Protein AF-A0A937BGN7-F1 (afdb_monomer)

Mean predicted aligned error: 7.99 Å

Nearest PDB structures (foldseek):
  4a09-assembly1_A  TM=2.188E-01  e=3.593E-01  Homo sapiens
  3ei3-assembly1_A  TM=1.867E-01  e=2.486E-01  Homo sapiens
  6u11-assembly1_A-2  TM=3.318E-01  e=4.044E+00  Xenopus laevis
  8ybf-assembly1_B  TM=3.380E-01  e=6.845E+00  Morbillivirus canis
  6ey4-assembly1_A-2  TM=1.236E-01  e=8.449E+00  Flavobacterium johnsoniae

Solvent-accessible surface area (backbone atoms only — not comparable to full-atom values): 13159 Å² total; per-residue (Å²): 114,51,53,75,37,84,90,80,61,30,29,40,39,74,53,76,45,80,46,75,47,94,89,68,49,60,33,34,37,29,53,50,34,38,47,92,62,29,37,33,31,38,38,20,3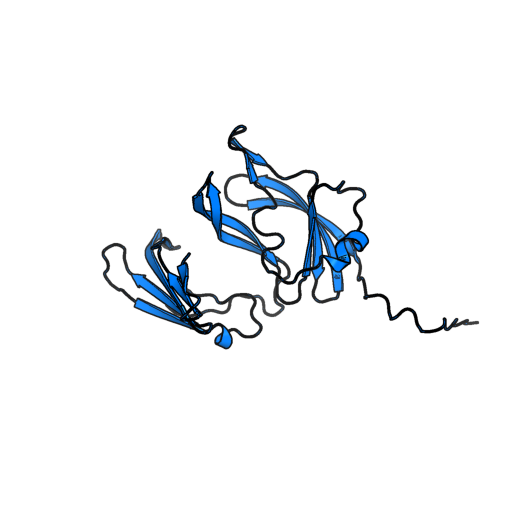8,79,89,57,52,79,64,46,76,53,73,50,52,54,76,84,38,70,94,52,83,70,86,44,73,37,86,89,79,73,39,76,54,87,82,72,53,95,88,54,56,64,69,46,80,47,70,50,76,45,75,42,80,55,86,98,46,66,43,84,39,83,42,62,31,34,30,45,24,74,70,24,28,37,18,79,44,68,90,40,58,76,90,72,67,59,67,78,87,39,58,90,54,53,32,72,59,42,53,70,59,23,48,74,68,35,50,76,39,81,88,80,69,43,80,45,57,61,84,30,43,36,34,42,38,32,40,74,81,42,32,32,32,44,37,32,74,73,40,73,49,86,97,79,46,82,71,38,73,49,74,43,81,72,47,69,61,72,78,79,72,75,97,82,70,84,86,80,86,79,86,78,134

Radius of gyration: 21.73 Å; Cα contacts (8 Å, |Δi|>4): 392; chains: 1; bounding box: 41×52×73 Å

pLDDT: mean 87.84, std 15.21, range [32.16, 98.56]

Secondary structure (DSSP, 8-state):
-EEEETTTTEEEE---EEEE-TTS-EEEEEEEEEETTEEEEEEEETTSTT-EEEEEEGGGGTT-S--EEETTTTEEE--S-TT--SEEEEEEEEEEEETTEEEEEEEEEEEE-TT-EEEEE-SS-TTT--GGGGGGG-B--TTSSBTTTSEEETTTTEEE--TT-EEEEE-TTSEEEEEEEEEEETTTEEEEEEEEEEEE-PPPP-S-S--------

Foldseek 3Di:
DFDQDPVQRKGAWDDWDWDQDPVRAIKIKTFGIQHPQKTWIWIDHPVRPPIDIDIDHVVVVPPFPDWAADPVVRDTDDDAPPVGDQKDWDWDWDWDDDDVGTDTDTATWMFGTPQKWKAKFAPAQLVPDDCVVCVVRTDNGGQNRPRVCWDADPVVRDIDGHNRIWMWMQHNQQWIKIKHQDDDDDRGDRDDIDIDTPGRDDPDPDPPDDDDDDDDD

Sequence (217 aa):
MGVYNPTTQEVNGLYVFVIKLRDGSYLKFQIQSLINGVYTFRYANL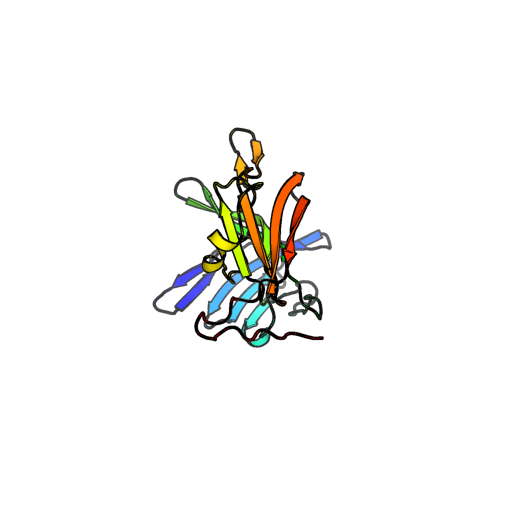DGSGEVTKTISKADHAGKVLAYFSFASGETIDVEPSDGFDLLFCRYYDLIPQGADSVQYLVTGILSGAGVQVAEASNVDPATVQFQDYADSLSSNLDIIGHDWKYFDLNAFEWILPSDLVYFVKTRDDRVWKLRFMEFQGSKWLRSLKKTDLGVISGVEDPSSPLRILSVS

Structure (mmCIF, N/CA/C/O backbone):
data_AF-A0A937BGN7-F1
#
_entry.id   AF-A0A937BGN7-F1
#
loop_
_atom_site.group_PDB
_atom_site.id
_atom_site.type_symbol
_atom_site.label_atom_id
_atom_site.label_alt_id
_atom_site.label_comp_id
_atom_site.label_asym_id
_atom_site.label_entity_id
_atom_site.label_seq_id
_atom_site.pdbx_PDB_ins_code
_atom_site.Cartn_x
_atom_site.Cartn_y
_atom_site.Cartn_z
_atom_site.occupancy
_atom_site.B_iso_or_equiv
_atom_site.auth_seq_id
_atom_site.auth_comp_id
_atom_site.auth_asym_id
_atom_site.auth_atom_id
_atom_site.pdbx_PDB_model_num
ATOM 1 N N . MET A 1 1 ? 2.195 2.654 15.111 1.00 67.19 1 MET A N 1
ATOM 2 C CA . MET A 1 1 ? 2.390 1.192 14.962 1.00 67.19 1 MET A CA 1
ATOM 3 C C . MET A 1 1 ? 2.621 0.562 16.334 1.00 67.19 1 MET A C 1
ATOM 5 O O . MET A 1 1 ? 2.598 1.288 17.322 1.00 67.19 1 MET A O 1
ATOM 9 N N . GLY A 1 2 ? 2.725 -0.763 16.431 1.00 74.56 2 GLY A N 1
ATOM 10 C CA . GLY A 1 2 ? 2.932 -1.452 17.709 1.00 74.56 2 GLY A CA 1
ATOM 11 C C . GLY A 1 2 ? 4.380 -1.869 17.965 1.00 74.56 2 GLY A C 1
ATOM 12 O O . GLY A 1 2 ? 5.205 -1.804 17.060 1.00 74.56 2 GLY A O 1
ATOM 13 N N . VAL A 1 3 ? 4.676 -2.304 19.188 1.00 84.31 3 VAL A N 1
ATOM 14 C CA . VAL A 1 3 ? 5.971 -2.883 19.576 1.00 84.31 3 VAL A CA 1
ATOM 15 C C . VAL A 1 3 ? 5.903 -4.389 19.390 1.00 84.31 3 VAL A C 1
ATOM 17 O O . VAL A 1 3 ? 5.030 -5.037 19.971 1.00 84.31 3 VAL A O 1
ATOM 20 N N . TYR A 1 4 ? 6.813 -4.936 18.585 1.00 89.00 4 TYR A N 1
ATOM 21 C CA . TYR A 1 4 ? 6.970 -6.379 18.456 1.00 89.00 4 TYR A CA 1
ATOM 22 C C . TYR A 1 4 ? 7.664 -6.950 19.694 1.00 89.00 4 TYR A C 1
ATOM 24 O O . TYR A 1 4 ? 8.741 -6.496 20.080 1.00 89.00 4 TYR A O 1
ATOM 32 N N . ASN A 1 5 ? 7.046 -7.954 20.305 1.00 87.19 5 ASN A N 1
ATOM 33 C CA . ASN A 1 5 ? 7.618 -8.741 21.381 1.00 87.19 5 ASN A CA 1
ATOM 34 C C . ASN A 1 5 ? 8.098 -10.086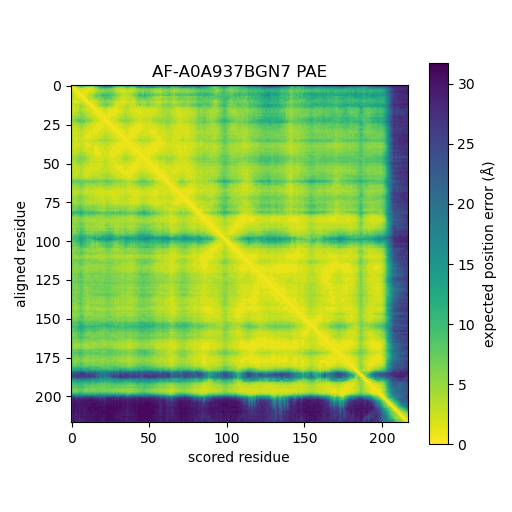 20.807 1.00 87.19 5 ASN A C 1
ATOM 36 O O . ASN A 1 5 ? 7.263 -10.929 20.479 1.00 87.19 5 ASN A O 1
ATOM 40 N N . PRO A 1 6 ? 9.417 -10.332 20.702 1.00 87.06 6 PRO A N 1
ATOM 41 C CA . PRO A 1 6 ? 9.938 -11.568 20.121 1.00 87.06 6 PRO A CA 1
ATOM 42 C C . PRO A 1 6 ? 9.697 -12.806 20.996 1.00 87.06 6 PRO A C 1
ATOM 44 O O . PRO A 1 6 ? 9.721 -13.917 20.476 1.00 87.06 6 PRO A O 1
ATOM 47 N N . THR A 1 7 ? 9.460 -12.642 22.304 1.00 89.75 7 THR A N 1
ATOM 48 C CA . THR A 1 7 ? 9.174 -13.756 23.221 1.00 89.75 7 THR A CA 1
ATOM 49 C C . THR A 1 7 ? 7.768 -14.299 23.013 1.00 89.75 7 THR A C 1
ATOM 51 O O . THR A 1 7 ? 7.584 -15.512 22.985 1.00 89.75 7 THR A O 1
ATOM 54 N N . THR A 1 8 ? 6.780 -13.413 22.866 1.00 89.12 8 THR A N 1
ATOM 55 C CA . THR A 1 8 ? 5.380 -13.809 22.647 1.00 89.12 8 THR A CA 1
ATOM 56 C C . THR A 1 8 ? 5.000 -13.872 21.168 1.00 89.12 8 THR A C 1
ATOM 58 O O . THR A 1 8 ? 3.970 -14.444 20.836 1.00 89.12 8 THR A O 1
ATOM 61 N N . GLN A 1 9 ? 5.847 -13.342 20.276 1.00 88.31 9 GLN A N 1
ATOM 62 C CA . GLN A 1 9 ? 5.589 -13.175 18.839 1.00 88.31 9 GLN A CA 1
ATOM 63 C C . GLN A 1 9 ? 4.364 -12.294 18.545 1.00 88.31 9 GLN A C 1
ATOM 65 O O . GLN A 1 9 ? 3.653 -12.473 17.556 1.00 88.31 9 GLN A O 1
ATOM 70 N N . GLU A 1 10 ? 4.130 -11.304 19.403 1.00 92.12 10 GLU A N 1
ATOM 71 C CA . GLU A 1 10 ? 2.979 -10.404 19.332 1.00 92.12 10 GLU A CA 1
ATOM 72 C C . GLU A 1 10 ? 3.421 -8.994 18.958 1.00 92.12 10 GLU A C 1
ATOM 74 O O . GLU A 1 10 ? 4.480 -8.527 19.376 1.00 92.12 10 GLU A O 1
ATOM 79 N N . VAL A 1 11 ? 2.575 -8.266 18.235 1.00 90.56 11 VAL A N 1
ATOM 80 C CA . VAL A 1 11 ? 2.735 -6.817 18.066 1.00 90.56 11 VAL A CA 1
ATOM 81 C C . VAL A 1 11 ? 1.695 -6.121 18.928 1.00 90.56 11 VAL A C 1
ATOM 83 O O . VAL A 1 11 ? 0.506 -6.312 18.704 1.00 90.56 11 VAL A O 1
ATOM 86 N N . ASN A 1 12 ? 2.126 -5.290 19.876 1.00 91.25 12 ASN A N 1
ATOM 87 C CA . ASN A 1 12 ? 1.244 -4.558 20.792 1.00 91.25 12 ASN A CA 1
ATOM 88 C C . ASN A 1 12 ? 1.111 -3.097 20.370 1.00 91.25 12 ASN A C 1
ATOM 90 O O . ASN A 1 12 ? 2.106 -2.381 20.290 1.00 91.25 12 ASN A O 1
ATOM 94 N N . GLY A 1 13 ? -0.100 -2.635 20.082 1.00 87.62 13 GLY A N 1
ATOM 95 C CA . GLY A 1 13 ? -0.328 -1.291 19.564 1.00 87.62 13 GLY A CA 1
ATOM 96 C C . GLY A 1 13 ? -0.156 -0.188 20.609 1.00 87.62 13 GLY A C 1
ATOM 97 O O . GLY A 1 13 ? -0.702 -0.258 21.706 1.00 87.62 13 GLY A O 1
ATOM 98 N N . LEU A 1 14 ? 0.574 0.866 20.237 1.00 86.31 14 LEU A N 1
ATOM 99 C CA . LEU A 1 14 ? 0.913 1.980 21.131 1.00 86.31 14 LEU A CA 1
ATOM 100 C C . LEU A 1 14 ? 0.041 3.227 20.953 1.00 86.31 14 LEU A C 1
ATOM 102 O O . LEU A 1 14 ? -0.092 4.024 21.877 1.00 86.31 14 LEU A O 1
ATOM 106 N N . TYR A 1 15 ? -0.519 3.427 19.761 1.00 86.19 15 TYR A N 1
ATOM 107 C CA . TYR A 1 15 ? -1.088 4.715 19.365 1.00 86.19 15 TYR A CA 1
ATOM 108 C C . TYR A 1 15 ? -2.607 4.661 19.253 1.00 86.19 15 TYR A C 1
ATOM 110 O O . TYR A 1 15 ? -3.177 3.678 18.774 1.00 86.19 15 TYR A O 1
ATOM 118 N N . VAL A 1 16 ? -3.240 5.766 19.642 1.00 90.44 16 VAL A N 1
ATOM 119 C CA . VAL A 1 16 ? -4.646 6.058 19.366 1.00 90.44 16 VAL A CA 1
ATOM 120 C C . VAL A 1 16 ? -4.701 7.073 18.232 1.00 90.44 16 VAL A C 1
ATOM 122 O O . VAL A 1 16 ? -4.024 8.099 18.265 1.00 90.44 16 VAL A O 1
ATOM 125 N N . PHE A 1 17 ? -5.521 6.786 17.234 1.00 89.31 17 PHE A N 1
ATOM 126 C CA . PHE A 1 17 ? -5.757 7.631 16.075 1.00 89.31 17 PHE A CA 1
ATOM 127 C C . PHE A 1 17 ? -7.122 8.296 16.191 1.00 89.31 17 PHE A C 1
ATOM 129 O O . PHE A 1 17 ? -8.049 7.728 16.767 1.00 89.31 17 PHE A O 1
ATOM 136 N N . VAL A 1 18 ? -7.261 9.474 15.589 1.00 92.75 18 VAL A N 1
ATOM 137 C CA . VAL A 1 18 ? -8.559 10.115 15.368 1.00 92.75 18 VAL A CA 1
ATOM 138 C C . VAL A 1 18 ? -8.898 10.001 13.889 1.00 92.75 18 VAL A C 1
ATOM 140 O O . VAL A 1 18 ? -8.130 10.444 13.036 1.00 92.75 18 VAL A O 1
ATOM 143 N N . ILE A 1 19 ? -10.049 9.408 13.584 1.00 90.56 19 ILE A N 1
ATOM 144 C CA . ILE A 1 19 ? -10.538 9.203 12.220 1.00 90.56 19 ILE A CA 1
ATOM 145 C C . ILE A 1 19 ? -11.752 10.099 12.010 1.00 90.56 19 ILE A C 1
ATOM 147 O O . ILE A 1 19 ? -12.703 10.034 12.784 1.00 90.56 19 ILE A O 1
ATOM 151 N N . LYS A 1 20 ? -11.739 10.907 10.944 1.00 91.12 20 LYS A N 1
ATOM 152 C CA . LYS A 1 20 ? -12.929 11.620 10.466 1.00 91.12 20 LYS A CA 1
ATOM 153 C C . LYS A 1 20 ? -13.684 10.742 9.469 1.00 91.12 20 LYS A C 1
ATOM 155 O O . LYS A 1 20 ? -13.118 10.361 8.443 1.00 91.12 20 LYS A O 1
ATOM 160 N N . LEU A 1 21 ? -14.942 10.435 9.759 1.00 90.44 21 LEU A N 1
ATOM 161 C CA . LEU A 1 21 ? -15.820 9.656 8.891 1.00 90.44 21 LEU A CA 1
ATOM 162 C C . LEU A 1 21 ? -16.401 10.516 7.758 1.00 90.44 21 LEU A C 1
ATOM 164 O O . LEU A 1 21 ? -16.293 11.745 7.746 1.00 90.44 21 LEU A O 1
ATOM 168 N N . ARG A 1 22 ? -17.018 9.857 6.768 1.00 88.1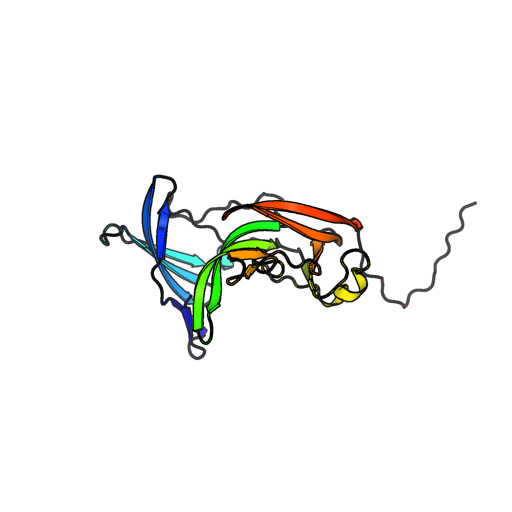2 22 ARG A N 1
ATOM 169 C CA . ARG A 1 22 ? -17.586 10.522 5.579 1.00 88.12 22 ARG A CA 1
ATOM 170 C C . ARG A 1 22 ? -18.746 11.460 5.910 1.00 88.12 22 ARG A C 1
ATOM 172 O O . ARG A 1 22 ? -18.930 12.448 5.209 1.00 88.12 22 ARG A O 1
ATOM 179 N N . ASP A 1 23 ? -19.492 11.164 6.968 1.00 90.00 23 ASP A N 1
ATOM 180 C CA . ASP A 1 23 ? -20.575 12.007 7.487 1.00 90.00 23 ASP A CA 1
ATOM 181 C C . ASP A 1 23 ? -20.065 13.217 8.298 1.00 90.00 23 ASP A C 1
ATOM 183 O O . ASP A 1 23 ? -20.852 14.042 8.752 1.00 90.00 23 ASP A O 1
ATOM 187 N N . GLY A 1 24 ? -18.745 13.349 8.463 1.00 92.56 24 GLY A N 1
ATOM 188 C CA . GLY A 1 24 ? -18.102 14.432 9.198 1.00 92.56 24 GLY A CA 1
ATOM 189 C C . GLY A 1 24 ? -17.906 14.164 10.689 1.00 92.56 24 GLY A C 1
ATOM 190 O O . GLY A 1 24 ? -17.220 14.962 11.331 1.00 92.56 24 GLY A O 1
ATOM 191 N N . SER A 1 25 ? -18.441 13.063 11.220 1.00 93.62 25 SER A N 1
ATOM 192 C CA . SER A 1 25 ? -18.224 12.638 12.605 1.00 93.62 25 SER A CA 1
ATOM 193 C C . SER A 1 25 ? -16.797 12.121 12.833 1.00 93.62 25 SER A C 1
ATOM 195 O O . SER A 1 25 ? -16.023 11.926 11.889 1.00 93.62 25 SER A O 1
ATOM 197 N N . TYR A 1 26 ? -16.427 11.928 14.102 1.00 95.75 26 TYR A N 1
ATOM 198 C CA . TYR A 1 26 ? -15.089 11.495 14.500 1.00 95.75 26 TYR A CA 1
ATOM 199 C C . TYR A 1 26 ? -15.134 10.284 15.429 1.00 95.75 26 TYR A C 1
ATOM 201 O O . TYR A 1 26 ? -15.923 10.247 16.371 1.00 95.75 26 TYR A O 1
ATOM 209 N N . LEU A 1 27 ? -14.210 9.350 15.212 1.00 96.44 27 LEU A N 1
ATOM 210 C CA . LEU A 1 27 ? -13.937 8.228 16.106 1.00 96.44 27 LEU A CA 1
ATOM 211 C C . LEU A 1 27 ? -12.503 8.301 16.621 1.00 96.44 27 LEU A C 1
ATOM 213 O O . LEU A 1 27 ? -11.593 8.694 15.885 1.00 96.44 27 LEU A O 1
ATOM 217 N N . LYS A 1 28 ? -12.288 7.849 17.858 1.00 96.06 28 LYS A N 1
ATOM 218 C CA . LYS A 1 28 ? -10.962 7.404 18.299 1.00 96.06 28 LYS A CA 1
ATOM 219 C C . LYS A 1 28 ? -10.819 5.917 17.988 1.00 96.06 28 LYS A C 1
ATOM 221 O O . LYS A 1 28 ? -11.752 5.153 18.213 1.00 96.06 28 LYS A O 1
ATOM 226 N N . PHE A 1 29 ? -9.669 5.515 17.465 1.00 94.81 29 PHE A N 1
ATOM 227 C CA . PHE A 1 29 ? -9.384 4.161 16.994 1.00 94.81 29 PHE A CA 1
ATOM 228 C C . PHE A 1 29 ? -8.013 3.710 17.490 1.00 94.81 29 PHE A C 1
ATOM 230 O O . PHE A 1 29 ? -7.053 4.476 17.453 1.00 94.81 29 PHE A O 1
ATOM 237 N N . GLN A 1 30 ? -7.903 2.460 17.925 1.00 94.06 30 GLN A N 1
ATOM 238 C CA . GLN A 1 30 ? -6.645 1.865 18.355 1.00 94.06 30 GLN A CA 1
ATOM 239 C C . GLN A 1 30 ? -6.572 0.418 17.879 1.00 94.06 30 GLN A C 1
ATOM 241 O O . GLN A 1 30 ? -7.407 -0.400 18.260 1.00 94.06 30 GLN A O 1
ATOM 246 N N . ILE A 1 31 ? -5.517 0.081 17.139 1.00 93.69 31 ILE A N 1
ATOM 247 C CA . ILE A 1 31 ? -5.084 -1.315 17.012 1.00 93.69 31 ILE A CA 1
ATOM 248 C C . ILE A 1 31 ? -4.471 -1.698 18.353 1.00 93.69 31 ILE A C 1
ATOM 250 O O . ILE A 1 31 ? -3.537 -1.040 18.798 1.00 93.69 31 ILE A O 1
ATOM 254 N N . GLN A 1 32 ? -5.016 -2.713 19.013 1.00 95.62 32 GLN A N 1
ATOM 255 C CA . GLN A 1 32 ? -4.526 -3.189 20.303 1.00 95.62 32 GLN A CA 1
ATOM 256 C C . GLN A 1 32 ? -3.421 -4.219 20.111 1.00 95.62 32 GLN A C 1
ATOM 258 O O . GLN A 1 32 ? -2.390 -4.129 20.773 1.00 95.62 32 GLN A O 1
ATOM 263 N N . SER A 1 33 ? -3.604 -5.156 19.180 1.00 95.38 33 SER A N 1
ATOM 264 C CA . SER A 1 33 ? -2.602 -6.184 18.927 1.00 95.38 33 SER A CA 1
ATOM 265 C C . SER A 1 33 ? -2.692 -6.816 17.538 1.00 95.38 33 SER A C 1
ATOM 267 O O . SER A 1 33 ? -3.713 -6.720 16.853 1.00 95.38 33 SER A O 1
ATOM 269 N N . LEU A 1 34 ? -1.604 -7.478 17.141 1.00 94.75 34 LEU A N 1
ATOM 270 C CA . LEU A 1 34 ? -1.571 -8.523 16.121 1.00 94.75 34 LEU A CA 1
ATOM 271 C C . LEU A 1 34 ? -0.939 -9.766 16.751 1.00 94.75 34 LEU A C 1
ATOM 273 O O . LEU A 1 34 ? 0.238 -9.740 17.113 1.00 94.75 34 LEU A O 1
ATOM 277 N N . ILE A 1 35 ? -1.726 -10.833 16.874 1.00 95.44 35 ILE A N 1
ATOM 278 C CA . ILE A 1 35 ? -1.331 -12.094 17.514 1.00 95.44 35 ILE A CA 1
ATOM 279 C C . ILE A 1 35 ? -1.754 -13.227 16.587 1.00 95.44 35 ILE A C 1
ATOM 281 O O . ILE A 1 35 ? -2.921 -13.293 16.208 1.00 95.44 35 ILE A O 1
ATOM 285 N N . ASN A 1 36 ? -0.824 -14.099 16.191 1.00 93.25 36 ASN A N 1
ATOM 286 C CA . ASN A 1 36 ? -1.108 -15.255 15.325 1.00 93.25 36 ASN A CA 1
ATOM 287 C C . ASN A 1 36 ? -1.923 -14.904 14.061 1.00 93.25 36 ASN A C 1
ATOM 289 O O . ASN A 1 36 ? -2.832 -15.627 13.666 1.00 93.25 36 ASN A O 1
ATOM 293 N N . GLY A 1 37 ? -1.631 -13.756 13.438 1.00 92.50 37 GLY A N 1
ATOM 294 C CA . GLY A 1 37 ? -2.338 -13.296 12.236 1.00 92.50 37 GLY A CA 1
ATOM 295 C C . GLY A 1 37 ? -3.720 -12.677 12.481 1.00 92.50 37 GLY A C 1
ATOM 296 O O . GLY A 1 37 ? -4.387 -12.318 11.512 1.00 92.50 37 GLY A O 1
ATOM 297 N N . VAL A 1 38 ? -4.140 -12.503 13.736 1.00 96.25 38 VAL A N 1
ATOM 298 C CA . VAL A 1 38 ? -5.400 -11.849 14.108 1.00 96.25 38 VAL A CA 1
ATOM 299 C C . VAL A 1 38 ? -5.122 -10.445 14.626 1.00 96.25 38 VAL A C 1
ATOM 301 O O . VAL A 1 38 ? -4.438 -10.266 15.636 1.00 96.25 38 VAL A O 1
ATOM 304 N N . TYR A 1 39 ? -5.665 -9.440 13.944 1.00 95.94 39 TYR A N 1
ATOM 305 C CA . TYR A 1 39 ? -5.707 -8.078 14.463 1.00 95.94 39 TYR A CA 1
ATOM 306 C C . TYR A 1 39 ? -6.837 -7.951 15.477 1.00 95.94 39 TYR A C 1
ATOM 308 O O . TYR A 1 39 ? -7.969 -8.324 15.181 1.00 95.94 39 TYR A O 1
ATOM 316 N N . THR A 1 40 ? -6.546 -7.359 16.632 1.00 97.31 40 THR A N 1
ATOM 317 C CA . THR A 1 40 ? -7.557 -6.888 17.586 1.00 97.31 40 THR A CA 1
ATOM 318 C C . THR A 1 40 ? -7.483 -5.374 17.654 1.00 97.31 40 THR A C 1
ATOM 320 O O . THR A 1 40 ? -6.402 -4.805 17.820 1.00 97.31 40 THR A O 1
ATOM 323 N N . PHE A 1 41 ? -8.619 -4.703 17.520 1.00 97.19 41 PHE A N 1
ATOM 324 C CA . PHE A 1 41 ? -8.697 -3.252 17.595 1.00 97.19 41 PHE A CA 1
ATOM 325 C C . PHE A 1 41 ? -9.986 -2.813 18.268 1.00 97.19 41 PHE A C 1
ATOM 327 O O . PHE A 1 41 ? -10.967 -3.551 18.335 1.00 97.19 41 PHE A O 1
ATOM 334 N N . ARG A 1 42 ? -9.989 -1.568 18.728 1.00 97.06 42 ARG A N 1
ATOM 335 C CA . ARG A 1 42 ? -11.165 -0.925 19.296 1.00 97.06 42 ARG A CA 1
ATOM 336 C C . ARG A 1 42 ? -11.369 0.461 18.726 1.00 97.06 42 ARG A C 1
ATOM 338 O O . ARG A 1 42 ? -10.415 1.115 18.293 1.00 97.06 42 ARG A O 1
ATOM 345 N N . TYR A 1 43 ? -12.609 0.913 18.752 1.00 97.81 43 TYR A N 1
ATOM 346 C CA . TYR A 1 43 ? -12.970 2.276 18.406 1.00 97.81 43 TYR A CA 1
ATOM 347 C C . TYR A 1 43 ? -14.161 2.743 19.234 1.00 97.81 43 TYR A C 1
ATOM 349 O O . TYR A 1 43 ? -14.959 1.935 19.698 1.00 97.81 43 TYR A O 1
ATOM 357 N N . ALA A 1 44 ? -14.257 4.051 19.438 1.00 97.88 44 ALA A N 1
ATOM 358 C CA . ALA A 1 44 ? -15.309 4.683 20.223 1.00 97.88 44 ALA A CA 1
ATOM 359 C C . ALA A 1 44 ? -15.526 6.126 19.751 1.00 97.88 44 ALA A C 1
ATOM 361 O O . ALA A 1 44 ? -14.695 6.685 19.023 1.00 97.88 44 ALA A O 1
ATOM 362 N N . ASN A 1 45 ? -16.592 6.760 20.236 1.00 97.19 45 ASN A N 1
ATOM 363 C CA . ASN A 1 45 ? -16.740 8.210 20.141 1.00 97.19 45 ASN A CA 1
ATOM 364 C C . ASN A 1 45 ? -15.588 8.918 20.878 1.00 97.19 45 ASN A C 1
ATOM 366 O O . ASN A 1 45 ? -14.920 8.340 21.745 1.00 97.19 45 ASN A O 1
ATOM 370 N N . LEU A 1 46 ? -15.341 10.192 20.551 1.00 96.44 46 LEU A N 1
ATOM 371 C CA . LEU A 1 46 ? -14.245 10.959 21.163 1.00 96.44 46 LEU A CA 1
ATOM 372 C C . LEU A 1 46 ? -14.385 11.098 22.689 1.00 96.44 46 LEU A C 1
ATOM 374 O O . LEU A 1 46 ? -13.376 11.081 23.393 1.00 96.44 46 LEU A O 1
ATOM 378 N N . ASP A 1 47 ? -15.616 11.153 23.200 1.00 96.25 47 ASP A N 1
ATOM 379 C CA . ASP A 1 47 ? -15.926 11.166 24.637 1.00 96.25 47 ASP A CA 1
ATOM 380 C C . ASP A 1 47 ? -15.767 9.788 25.316 1.00 96.25 47 ASP A C 1
ATOM 382 O O . ASP A 1 47 ? -15.841 9.680 26.536 1.00 96.25 47 ASP A O 1
ATOM 386 N N . GLY A 1 48 ? -15.499 8.731 24.540 1.00 95.62 48 GLY A N 1
ATOM 387 C CA . GLY A 1 48 ? -15.370 7.353 25.012 1.00 95.62 48 GLY A CA 1
ATOM 388 C C . GLY A 1 48 ? -16.670 6.560 25.073 1.00 95.62 48 GLY A C 1
ATOM 389 O O . GLY A 1 48 ? -16.618 5.375 25.389 1.00 95.62 48 GLY A O 1
ATOM 390 N N . SER A 1 49 ? -17.813 7.158 24.743 1.00 97.38 49 SER A N 1
ATOM 391 C CA . SER A 1 49 ? -19.064 6.416 24.612 1.00 97.38 49 SER A CA 1
ATOM 392 C C . SER A 1 49 ? -19.048 5.495 23.383 1.00 97.38 49 SER A C 1
ATOM 394 O O . SER A 1 49 ? -18.317 5.725 22.416 1.00 97.38 49 SER A O 1
ATOM 396 N N . GLY A 1 50 ? -19.861 4.435 23.421 1.00 95.19 50 GLY A N 1
ATOM 397 C CA . GLY A 1 50 ? -20.026 3.521 22.286 1.00 95.19 50 GLY A CA 1
ATOM 398 C C . GLY A 1 50 ? -18.756 2.758 21.899 1.00 95.19 50 GLY A C 1
ATOM 399 O O . GLY A 1 50 ? -18.547 2.514 20.714 1.00 95.19 50 GLY A O 1
ATOM 400 N N . GLU A 1 51 ? -17.890 2.425 22.863 1.00 97.38 51 GLU A N 1
ATOM 401 C CA . GLU A 1 51 ? -16.688 1.630 22.590 1.00 97.38 51 GLU A CA 1
ATOM 402 C C . GLU A 1 51 ? -17.055 0.226 22.096 1.00 97.38 51 GLU A C 1
ATOM 404 O O . GLU A 1 51 ? -17.860 -0.482 22.701 1.00 97.38 51 GLU A O 1
ATOM 409 N N . VAL A 1 52 ? -16.430 -0.171 20.990 1.00 97.44 52 VAL A N 1
ATOM 410 C CA . VAL A 1 52 ? -16.559 -1.495 20.387 1.00 97.44 52 VAL A CA 1
ATOM 411 C C . VAL A 1 52 ? -15.164 -2.056 20.148 1.00 97.44 52 VAL A C 1
ATOM 413 O O . VAL A 1 52 ? -14.290 -1.361 19.625 1.00 97.44 52 VAL A O 1
ATOM 416 N N . THR A 1 53 ? -14.979 -3.332 20.480 1.00 97.94 53 THR A N 1
ATOM 417 C CA . THR A 1 53 ? -13.787 -4.115 20.134 1.00 97.94 53 THR A CA 1
ATOM 418 C C . THR A 1 53 ? -14.135 -5.092 19.019 1.00 97.94 53 THR A C 1
ATOM 420 O O . THR A 1 53 ? -15.170 -5.758 19.064 1.00 97.94 53 THR A O 1
ATOM 423 N N . LYS A 1 54 ? -13.270 -5.179 18.011 1.00 97.94 54 LYS A N 1
ATOM 424 C CA . LYS A 1 54 ? -13.410 -6.060 16.852 1.00 97.94 54 LYS A CA 1
ATOM 425 C C . LYS A 1 54 ? -12.105 -6.809 16.608 1.00 97.94 54 LYS A C 1
ATOM 427 O O . LYS A 1 54 ? -11.019 -6.352 16.974 1.00 97.94 54 LYS A O 1
ATOM 432 N N . THR A 1 55 ? -12.232 -7.958 15.960 1.00 97.44 55 THR A N 1
ATOM 433 C CA . THR A 1 55 ? -11.110 -8.772 15.505 1.00 97.44 55 THR A CA 1
ATOM 434 C C . THR A 1 55 ? -11.214 -9.012 14.006 1.00 97.44 55 THR A C 1
ATOM 436 O O . THR A 1 55 ? -12.311 -9.104 13.462 1.00 97.44 55 THR A O 1
ATOM 439 N N . ILE A 1 56 ? -10.066 -9.089 13.334 1.00 97.31 56 ILE A N 1
ATOM 440 C CA . ILE A 1 56 ? -9.962 -9.473 11.922 1.00 97.31 56 ILE A CA 1
ATOM 441 C C . ILE A 1 56 ? -8.848 -10.506 11.805 1.00 97.31 56 ILE A C 1
ATOM 443 O O . ILE A 1 56 ? -7.682 -10.201 12.071 1.00 97.31 56 ILE A O 1
ATOM 447 N N . SER A 1 57 ? -9.205 -11.726 11.410 1.00 95.88 57 SER A N 1
ATOM 448 C CA . SER A 1 57 ? -8.247 -12.785 11.105 1.00 95.88 57 SER A CA 1
ATOM 449 C C . SER A 1 57 ? -7.789 -12.664 9.657 1.00 95.88 57 SER A C 1
ATOM 451 O O . SER A 1 57 ? -8.610 -12.646 8.744 1.00 95.88 57 SER A O 1
ATOM 453 N N . LYS A 1 58 ? -6.473 -12.636 9.417 1.00 92.56 58 LYS A N 1
ATOM 454 C CA . LYS A 1 58 ? -5.927 -12.677 8.048 1.00 92.56 58 LYS A CA 1
ATOM 455 C C . LYS A 1 58 ? -6.360 -13.936 7.287 1.00 92.56 58 LYS A C 1
ATOM 457 O O . LYS A 1 58 ? -6.497 -13.885 6.070 1.00 92.56 58 LYS A O 1
ATOM 462 N N . ALA A 1 59 ? -6.591 -15.045 7.994 1.00 93.88 59 ALA A N 1
ATOM 463 C CA . ALA A 1 59 ? -7.006 -16.306 7.384 1.00 93.88 59 ALA A CA 1
ATOM 464 C C . ALA A 1 59 ? -8.408 -16.232 6.753 1.00 93.88 59 ALA A C 1
ATOM 466 O O . ALA A 1 59 ? -8.651 -16.901 5.752 1.00 93.88 59 ALA A O 1
ATOM 467 N N . ASP A 1 60 ? -9.290 -15.371 7.273 1.00 93.56 60 ASP A N 1
ATOM 468 C CA . ASP A 1 60 ? -10.656 -15.186 6.753 1.00 93.56 60 ASP A CA 1
ATOM 469 C C . ASP A 1 60 ? -10.674 -14.415 5.420 1.00 93.56 60 ASP A C 1
ATOM 471 O O . ASP A 1 60 ? -11.702 -14.319 4.753 1.00 93.56 60 ASP A O 1
ATOM 475 N N . HIS A 1 61 ? -9.522 -13.876 5.017 1.00 90.25 61 HIS A N 1
ATOM 476 C CA . HIS A 1 61 ? -9.328 -13.094 3.799 1.00 90.25 61 HIS A CA 1
ATOM 477 C C . HIS A 1 61 ? -8.291 -13.745 2.868 1.00 90.25 61 HIS A C 1
ATOM 479 O O . HIS A 1 61 ? -7.588 -13.060 2.127 1.00 90.25 61 HIS A O 1
ATOM 485 N N . ALA A 1 62 ? -8.172 -15.076 2.904 1.00 85.19 62 ALA A N 1
ATOM 486 C CA . ALA A 1 62 ? -7.282 -15.812 2.012 1.00 85.19 62 ALA A CA 1
ATOM 487 C C . ALA A 1 62 ? -7.590 -15.505 0.532 1.00 85.19 62 ALA A C 1
ATOM 489 O O . ALA A 1 62 ? -8.742 -15.532 0.101 1.00 85.19 62 ALA A O 1
ATOM 490 N N . GLY A 1 63 ? -6.548 -15.209 -0.248 1.00 82.25 63 GLY A N 1
ATOM 491 C CA . GLY A 1 63 ? -6.668 -14.829 -1.661 1.00 82.25 63 GLY A CA 1
ATOM 492 C C . GLY A 1 63 ? -6.980 -13.349 -1.910 1.00 82.25 63 GLY A C 1
ATOM 493 O O . GLY A 1 63 ? -6.976 -12.934 -3.066 1.00 82.25 63 GLY A O 1
ATOM 494 N N . LYS A 1 64 ? -7.208 -12.551 -0.859 1.00 87.56 64 LYS A N 1
ATOM 495 C CA . LYS A 1 64 ? -7.322 -11.089 -0.942 1.00 87.56 64 LYS A CA 1
ATOM 496 C C . LYS A 1 64 ? -5.974 -10.424 -0.697 1.00 87.56 64 LYS A C 1
ATOM 498 O O . LYS A 1 64 ? -5.116 -10.979 -0.009 1.00 87.56 64 LYS A O 1
ATOM 503 N N . VAL A 1 65 ? -5.795 -9.226 -1.246 1.00 89.56 65 VAL A N 1
ATOM 504 C CA . VAL A 1 65 ? -4.591 -8.413 -1.019 1.00 89.56 65 VAL A CA 1
ATOM 505 C C . VAL A 1 65 ? -4.657 -7.760 0.357 1.00 89.56 65 VAL A C 1
ATOM 507 O O . VAL A 1 65 ? -3.670 -7.741 1.092 1.00 89.56 65 VAL A O 1
ATOM 510 N N . LEU A 1 66 ? -5.832 -7.241 0.720 1.00 90.88 66 LEU A N 1
ATOM 511 C CA . LEU A 1 66 ? -6.075 -6.560 1.987 1.00 90.88 66 LEU A CA 1
ATOM 512 C C . LEU A 1 66 ? -7.364 -7.060 2.651 1.00 90.88 66 LEU A C 1
ATOM 514 O O . LEU A 1 66 ? -8.292 -7.542 2.007 1.00 90.88 66 LEU A O 1
ATOM 518 N N . ALA A 1 67 ? -7.439 -6.882 3.970 1.00 92.31 67 ALA A N 1
ATOM 519 C CA . ALA A 1 67 ? -8.690 -6.975 4.710 1.00 92.31 67 ALA A CA 1
ATOM 520 C C . ALA A 1 67 ? -9.274 -5.570 4.897 1.00 92.31 67 ALA A C 1
ATOM 522 O O . ALA A 1 67 ? -8.558 -4.642 5.286 1.00 92.31 67 ALA A O 1
ATOM 523 N N . TYR A 1 68 ? -10.576 -5.412 4.658 1.00 92.75 68 TYR A N 1
ATOM 524 C CA . TYR A 1 68 ? -11.254 -4.120 4.743 1.00 92.75 68 TYR A CA 1
ATOM 525 C C . TYR A 1 68 ? -12.313 -4.142 5.838 1.00 92.75 68 TYR A C 1
ATOM 527 O O . TYR A 1 68 ? -13.059 -5.107 5.985 1.00 92.75 68 TYR A O 1
ATOM 535 N N . PHE A 1 69 ? -12.400 -3.046 6.588 1.00 94.62 69 PHE A N 1
ATOM 536 C CA . PHE A 1 69 ? -13.374 -2.861 7.657 1.00 94.62 69 PHE A CA 1
ATOM 537 C C . PHE A 1 69 ? -14.126 -1.551 7.466 1.00 94.62 69 PHE A C 1
ATOM 539 O O . PHE A 1 69 ? -13.527 -0.511 7.179 1.00 94.62 69 PHE A O 1
ATOM 546 N N . SER A 1 70 ? -15.441 -1.593 7.654 1.00 93.12 70 SER A N 1
ATOM 547 C CA . SER A 1 70 ? -16.300 -0.418 7.581 1.00 93.12 70 SER A CA 1
ATOM 548 C C . SER A 1 70 ? -16.767 -0.018 8.971 1.00 93.12 70 SER A C 1
ATOM 550 O O . SER A 1 70 ? -17.546 -0.724 9.601 1.00 93.12 70 SER A O 1
ATOM 552 N N . PHE A 1 71 ? -16.374 1.174 9.425 1.00 93.12 71 PHE A N 1
ATOM 553 C CA . PHE A 1 71 ? -16.903 1.748 10.668 1.00 93.12 71 PHE A CA 1
ATOM 554 C C . PHE A 1 71 ? -18.397 2.089 10.588 1.00 93.12 71 PHE A C 1
ATOM 556 O O . PHE A 1 71 ? -19.038 2.220 11.624 1.00 93.12 71 PHE A O 1
ATOM 563 N N . ALA A 1 72 ? -18.959 2.217 9.380 1.00 90.00 72 ALA A N 1
ATOM 564 C CA . ALA A 1 72 ? -20.380 2.501 9.195 1.00 90.00 72 ALA A CA 1
ATOM 565 C C . ALA A 1 72 ? -21.261 1.261 9.418 1.00 90.00 72 ALA A C 1
ATOM 567 O O . ALA A 1 72 ? -22.344 1.381 9.979 1.00 90.00 72 ALA A O 1
ATOM 568 N N . SER A 1 73 ? -20.805 0.077 8.989 1.00 92.38 73 SER A N 1
ATOM 569 C CA . SER A 1 73 ? -21.518 -1.189 9.232 1.00 92.38 73 SER A CA 1
ATOM 570 C C . SER A 1 73 ? -21.014 -1.930 10.469 1.00 92.38 73 SER A C 1
ATOM 572 O O . SER A 1 73 ? -21.723 -2.779 10.992 1.00 92.38 73 SER A O 1
ATOM 574 N N . GLY A 1 74 ? -19.806 -1.618 10.946 1.00 93.19 74 GLY A N 1
ATOM 575 C CA . GLY A 1 74 ? -19.140 -2.353 12.019 1.00 93.19 74 GLY A CA 1
ATOM 576 C C . GLY A 1 74 ? -18.615 -3.723 11.586 1.00 93.19 74 GLY A C 1
ATOM 577 O O . GLY A 1 74 ? -18.268 -4.527 12.447 1.00 93.19 74 GLY A O 1
ATOM 578 N N . GLU A 1 75 ? -18.549 -3.996 10.284 1.00 94.94 75 GLU A N 1
ATOM 579 C CA . GLU A 1 75 ? -18.237 -5.316 9.733 1.00 94.94 75 GLU A CA 1
ATOM 580 C C . GLU A 1 75 ? -17.077 -5.254 8.738 1.00 94.94 75 GLU A C 1
ATOM 582 O O . GLU A 1 75 ? -16.766 -4.197 8.166 1.00 94.94 75 GLU A O 1
ATOM 587 N N . THR A 1 76 ? -16.440 -6.406 8.524 1.00 95.19 76 THR A N 1
ATOM 588 C CA . THR A 1 76 ? -15.536 -6.584 7.390 1.00 95.19 76 THR A CA 1
ATOM 589 C C . THR A 1 76 ? -16.326 -6.541 6.087 1.00 95.19 76 THR A C 1
ATOM 591 O O . THR A 1 76 ? -17.486 -6.949 6.019 1.00 95.19 76 THR A O 1
ATOM 594 N N . ILE A 1 77 ? -15.711 -5.988 5.048 1.00 93.62 77 ILE A N 1
ATOM 595 C CA . ILE A 1 77 ? -16.324 -5.847 3.727 1.00 93.62 77 ILE A CA 1
ATOM 596 C C . ILE A 1 77 ? -15.349 -6.314 2.652 1.00 93.62 77 ILE A C 1
ATOM 598 O O . ILE A 1 77 ? -14.137 -6.293 2.853 1.00 93.62 77 ILE A O 1
ATOM 602 N N . ASP A 1 78 ? -15.883 -6.708 1.501 1.00 90.25 78 ASP A N 1
ATOM 603 C CA . ASP A 1 78 ? -15.096 -7.014 0.311 1.00 90.25 78 ASP A CA 1
ATOM 604 C C . ASP A 1 78 ? -15.311 -5.903 -0.716 1.00 90.25 78 ASP A C 1
ATOM 606 O O . ASP A 1 78 ? -16.435 -5.646 -1.149 1.00 90.25 78 ASP A O 1
ATOM 610 N N . VAL A 1 79 ? -14.235 -5.189 -1.033 1.00 90.25 79 VAL A N 1
ATOM 611 C CA . VAL A 1 79 ? -14.247 -4.056 -1.973 1.00 90.25 79 VAL A CA 1
ATOM 612 C C . VAL A 1 79 ? -13.219 -4.220 -3.084 1.00 90.25 79 VAL A C 1
ATOM 614 O O . VAL A 1 79 ? -13.069 -3.318 -3.908 1.00 90.25 79 VAL A O 1
ATOM 617 N N . GLU A 1 80 ? -12.500 -5.345 -3.111 1.00 91.06 80 GLU A N 1
ATOM 618 C CA . GLU A 1 80 ? -11.616 -5.647 -4.230 1.00 91.06 80 GLU A CA 1
ATOM 619 C C . GLU A 1 80 ? -12.473 -5.960 -5.469 1.00 91.06 80 GLU A C 1
ATOM 621 O O . GLU A 1 80 ? -13.515 -6.613 -5.343 1.00 91.06 80 GLU A O 1
ATOM 626 N N . PRO A 1 81 ? -12.081 -5.509 -6.675 1.00 90.44 81 PRO A N 1
ATOM 627 C CA . PRO A 1 81 ? -12.750 -5.927 -7.902 1.00 90.44 81 PRO A CA 1
ATOM 628 C C . PRO A 1 81 ? -12.750 -7.457 -8.032 1.00 90.44 81 PRO A C 1
ATOM 630 O O . PRO A 1 81 ? -11.811 -8.113 -7.583 1.00 90.44 81 PRO A O 1
ATOM 633 N N . SER A 1 82 ? -13.765 -8.028 -8.689 1.00 87.94 82 SER A N 1
ATOM 634 C CA . SER A 1 82 ? -13.867 -9.487 -8.882 1.00 87.94 82 SER A CA 1
ATOM 635 C C . SER A 1 82 ? -12.650 -10.072 -9.595 1.00 87.94 82 SER A C 1
ATOM 637 O O . SER A 1 82 ? -12.196 -11.160 -9.255 1.00 87.94 82 SER A O 1
ATOM 639 N N . ASP A 1 83 ? -12.097 -9.309 -10.537 1.00 87.25 83 ASP A N 1
ATOM 640 C CA . ASP A 1 83 ? -10.916 -9.684 -11.308 1.00 87.25 83 ASP A CA 1
ATOM 641 C C . ASP A 1 83 ? -9.625 -9.177 -10.644 1.00 87.25 83 ASP A C 1
ATOM 643 O O . ASP A 1 83 ? -8.573 -9.166 -11.270 1.00 87.25 83 ASP A O 1
ATOM 647 N N . GLY A 1 84 ? -9.677 -8.711 -9.393 1.00 90.00 84 GLY A N 1
ATOM 648 C CA . GLY A 1 84 ? -8.555 -8.089 -8.692 1.00 90.00 84 GLY A CA 1
ATOM 649 C C . GLY A 1 84 ? -8.114 -6.749 -9.293 1.00 90.00 84 GLY A C 1
ATOM 650 O O . GLY A 1 84 ? -8.777 -6.144 -10.133 1.00 90.00 84 GLY A O 1
ATOM 651 N N . PHE A 1 85 ? -6.958 -6.265 -8.853 1.00 93.25 85 PHE A N 1
ATOM 652 C CA . PHE A 1 85 ? -6.309 -5.055 -9.360 1.00 93.25 85 PHE A CA 1
ATOM 653 C C . PHE A 1 85 ? -4.808 -5.301 -9.474 1.00 93.25 85 PHE A C 1
ATOM 655 O O . PHE A 1 85 ? -4.286 -6.172 -8.786 1.00 93.25 85 PHE A O 1
ATOM 662 N N . ASP A 1 86 ? -4.113 -4.543 -10.320 1.00 94.94 86 ASP A N 1
ATOM 663 C CA . ASP A 1 86 ? -2.647 -4.613 -10.371 1.00 94.94 86 ASP A CA 1
ATOM 664 C C . ASP A 1 86 ? -1.990 -3.551 -9.493 1.00 94.94 86 ASP A C 1
ATOM 666 O O . ASP A 1 86 ? -0.979 -3.823 -8.855 1.00 94.94 86 ASP A O 1
ATOM 670 N N . LEU A 1 87 ? -2.586 -2.356 -9.433 1.00 94.94 87 LEU A N 1
ATOM 671 C CA . LEU A 1 87 ? -2.124 -1.238 -8.615 1.00 94.94 87 LEU A CA 1
ATOM 672 C C . LEU A 1 87 ? -3.299 -0.586 -7.880 1.00 94.94 87 LEU A C 1
ATOM 674 O O . LEU A 1 87 ? -4.320 -0.262 -8.492 1.00 94.94 87 LEU A O 1
ATOM 678 N N . LEU A 1 88 ? -3.126 -0.331 -6.585 1.00 93.81 88 LEU A N 1
ATOM 679 C CA . LEU A 1 88 ? -4.060 0.386 -5.725 1.00 93.81 88 LEU A CA 1
ATOM 680 C C . LEU A 1 88 ? -3.444 1.707 -5.261 1.00 93.81 88 LEU A C 1
ATOM 682 O O . LEU A 1 88 ? -2.519 1.736 -4.453 1.00 93.81 88 LEU A O 1
ATOM 686 N N . PHE A 1 89 ? -4.012 2.817 -5.725 1.00 92.00 89 PHE A N 1
ATOM 687 C CA . PHE A 1 89 ? -3.647 4.162 -5.285 1.00 92.00 89 PHE A CA 1
ATOM 688 C C . PHE A 1 89 ? -4.416 4.493 -4.014 1.00 92.00 89 PHE A C 1
ATOM 690 O O . PHE A 1 89 ? -5.648 4.542 -4.021 1.00 92.00 89 PHE A O 1
ATOM 697 N N . CYS A 1 90 ? -3.709 4.720 -2.913 1.00 90.00 90 CYS A N 1
ATOM 698 C CA . CYS A 1 90 ? -4.357 4.888 -1.621 1.00 90.00 90 CYS A CA 1
ATOM 699 C C . CYS A 1 90 ? -3.563 5.791 -0.675 1.00 90.00 90 CYS A C 1
ATOM 701 O O . CYS A 1 90 ? -2.491 6.309 -0.996 1.00 90.00 90 CYS A O 1
ATOM 703 N N . ARG A 1 91 ? -4.134 6.019 0.509 1.00 88.75 91 ARG A N 1
ATOM 704 C CA . ARG A 1 91 ? -3.442 6.654 1.627 1.00 88.75 91 ARG A CA 1
ATOM 705 C C . ARG A 1 91 ? -3.345 5.660 2.763 1.00 88.75 91 ARG A C 1
ATOM 707 O O . ARG A 1 91 ? -4.339 5.024 3.102 1.00 88.75 91 ARG A O 1
ATOM 714 N N . TYR A 1 92 ? -2.173 5.580 3.361 1.00 88.81 92 TYR A N 1
ATOM 715 C CA . TYR A 1 92 ? -1.905 4.731 4.510 1.00 88.81 92 TYR A CA 1
ATOM 716 C C . TYR A 1 92 ? -0.927 5.438 5.440 1.00 88.81 92 TYR A C 1
ATOM 718 O O . TYR A 1 92 ? -0.333 6.456 5.080 1.00 88.81 92 TYR A O 1
ATOM 726 N N . TYR A 1 93 ? -0.833 4.956 6.673 1.00 86.12 93 TYR A N 1
ATOM 727 C CA . TYR A 1 93 ? 0.147 5.476 7.613 1.00 86.12 93 TYR A CA 1
ATOM 728 C C . TYR A 1 93 ? 1.445 4.699 7.482 1.00 86.12 93 TYR A C 1
ATOM 730 O O . TYR A 1 93 ? 1.412 3.474 7.556 1.00 86.12 93 TYR A O 1
ATOM 738 N N . ASP A 1 94 ? 2.551 5.425 7.381 1.00 87.69 94 ASP A N 1
ATOM 739 C CA . ASP A 1 94 ? 3.900 4.866 7.379 1.00 87.69 94 ASP A CA 1
ATOM 740 C C . ASP A 1 94 ? 4.791 5.588 8.401 1.00 87.69 94 ASP A C 1
ATOM 742 O O . ASP A 1 94 ? 4.425 6.656 8.907 1.00 87.69 94 ASP A O 1
ATOM 746 N N . LEU A 1 95 ? 5.930 4.992 8.748 1.00 85.44 95 LEU A N 1
ATOM 747 C CA . LEU A 1 95 ? 6.948 5.603 9.597 1.00 85.44 95 LEU A CA 1
ATOM 748 C C . LEU A 1 95 ? 7.920 6.403 8.736 1.00 85.44 95 LEU A C 1
ATOM 750 O O . LEU A 1 95 ? 8.733 5.849 8.005 1.00 85.44 95 LEU A O 1
ATOM 754 N N . ILE A 1 96 ? 7.868 7.723 8.871 1.00 85.06 96 ILE A N 1
ATOM 755 C CA . ILE A 1 96 ? 8.758 8.631 8.154 1.00 85.06 96 ILE A CA 1
ATOM 756 C C . ILE A 1 96 ? 9.946 8.984 9.050 1.00 85.06 96 ILE A C 1
ATOM 758 O O . ILE A 1 96 ? 9.723 9.452 10.173 1.00 85.06 96 ILE A O 1
ATOM 762 N N . PRO A 1 97 ? 11.195 8.801 8.584 1.00 85.00 97 PRO A N 1
ATOM 763 C CA . PRO A 1 97 ? 12.375 9.260 9.306 1.00 85.00 97 PRO A CA 1
ATOM 764 C C . PRO A 1 97 ? 12.320 10.771 9.570 1.00 85.00 97 PRO A C 1
ATOM 766 O O . PRO A 1 97 ? 12.058 11.570 8.671 1.00 85.00 97 PRO A O 1
ATOM 769 N N . GLN A 1 98 ? 12.594 11.171 10.807 1.00 81.81 98 GLN A N 1
ATOM 770 C CA . GLN A 1 98 ? 12.689 12.558 11.249 1.00 81.81 98 GLN A CA 1
ATOM 771 C C . GLN A 1 98 ? 13.925 12.706 12.149 1.00 81.81 98 GLN A C 1
ATOM 773 O O . GLN A 1 98 ? 13.850 12.672 13.376 1.00 81.81 98 GLN A O 1
ATOM 778 N N . GLY A 1 99 ? 15.093 12.860 11.523 1.00 82.25 99 GLY A N 1
ATOM 779 C CA . GLY A 1 99 ? 16.368 12.887 12.240 1.00 82.25 99 GLY A CA 1
ATOM 780 C C . GLY A 1 99 ? 16.699 11.519 12.840 1.00 82.25 99 GLY A C 1
ATOM 781 O O . GLY A 1 99 ? 16.767 10.535 12.111 1.00 82.25 99 GLY A O 1
ATOM 782 N N . ALA A 1 100 ? 16.923 11.468 14.156 1.00 83.38 100 ALA A N 1
ATOM 783 C CA . ALA A 1 100 ? 17.185 10.220 14.881 1.00 83.38 100 ALA A CA 1
ATOM 784 C C . ALA A 1 100 ? 15.908 9.422 15.212 1.00 83.38 100 ALA A C 1
ATOM 786 O O . ALA A 1 100 ? 16.006 8.256 15.591 1.00 83.38 100 ALA A O 1
ATOM 787 N N . ASP A 1 101 ? 14.734 10.039 15.058 1.00 84.50 101 ASP A N 1
ATOM 788 C CA . ASP A 1 101 ? 13.437 9.439 15.356 1.00 84.50 101 ASP A CA 1
ATOM 789 C C . ASP A 1 101 ? 12.657 9.130 14.070 1.00 84.50 101 ASP A C 1
ATOM 791 O O . ASP A 1 101 ? 13.056 9.483 12.960 1.00 84.50 101 ASP A O 1
ATOM 795 N N . SER A 1 102 ? 11.508 8.470 14.212 1.00 83.56 102 SER A N 1
ATOM 796 C CA . SER A 1 102 ? 10.531 8.309 13.133 1.00 83.56 102 SER A CA 1
ATOM 797 C C . SER A 1 102 ? 9.148 8.735 13.608 1.00 83.56 102 SER A C 1
ATOM 799 O O . SER A 1 102 ? 8.774 8.531 14.765 1.00 83.56 102 SER A O 1
ATOM 801 N N . VAL A 1 103 ? 8.380 9.347 12.710 1.00 84.31 103 VAL A N 1
ATOM 802 C CA . VAL A 1 103 ? 7.022 9.809 12.989 1.00 84.31 103 VAL A CA 1
ATOM 803 C C . VAL A 1 103 ? 6.032 9.070 12.109 1.00 84.31 103 VAL A C 1
ATOM 805 O O . VAL A 1 103 ? 6.240 8.895 10.910 1.00 84.31 103 VAL A O 1
ATOM 808 N N . GLN A 1 104 ? 4.920 8.644 12.703 1.00 82.12 104 GLN A N 1
ATOM 809 C CA . GLN A 1 104 ? 3.849 8.027 11.940 1.00 82.12 104 GLN A CA 1
ATOM 810 C C . GLN A 1 104 ? 3.097 9.107 11.152 1.00 82.12 104 GLN A C 1
ATOM 812 O O . GLN A 1 104 ? 2.495 10.008 11.738 1.00 82.12 104 GLN A O 1
ATOM 817 N N . TYR A 1 105 ? 3.114 9.012 9.825 1.00 84.06 105 TYR A N 1
ATOM 818 C CA . TYR A 1 105 ? 2.569 10.032 8.935 1.00 84.06 105 TYR A CA 1
ATOM 819 C C . TYR A 1 105 ? 1.623 9.429 7.900 1.00 84.06 105 TYR A C 1
ATOM 821 O O . TYR A 1 105 ? 1.842 8.328 7.403 1.00 84.06 105 TYR A O 1
ATOM 829 N N . LEU A 1 106 ? 0.549 10.152 7.577 1.00 86.00 106 LEU A N 1
ATOM 830 C CA . LEU A 1 106 ? -0.414 9.728 6.563 1.00 86.00 106 LEU A CA 1
ATOM 831 C C . LEU A 1 106 ? 0.120 10.066 5.168 1.00 86.00 106 LEU A C 1
ATOM 833 O O . LEU A 1 106 ? -0.028 11.198 4.696 1.00 86.00 106 LEU A O 1
ATOM 837 N N . VAL A 1 107 ? 0.687 9.072 4.497 1.00 88.88 107 VAL A N 1
ATOM 838 C CA . VAL A 1 107 ? 1.251 9.194 3.154 1.00 88.88 107 VAL A CA 1
ATOM 839 C C . VAL A 1 107 ? 0.218 8.900 2.067 1.00 88.88 107 VAL A C 1
ATOM 841 O O . VAL A 1 107 ? -0.877 8.398 2.326 1.00 88.88 107 VAL A O 1
ATOM 844 N N . THR A 1 108 ? 0.553 9.269 0.831 1.00 90.88 108 THR A N 1
ATOM 845 C CA . THR A 1 108 ? -0.158 8.829 -0.378 1.00 90.88 108 THR A CA 1
ATOM 846 C C . THR A 1 108 ? 0.776 7.902 -1.134 1.00 90.88 108 THR A C 1
ATOM 848 O O . THR A 1 108 ? 1.869 8.338 -1.491 1.00 90.88 108 THR A O 1
ATOM 851 N N . GLY A 1 109 ? 0.363 6.667 -1.383 1.00 92.81 109 GLY A N 1
ATOM 852 C CA . GLY A 1 109 ? 1.208 5.654 -2.001 1.00 92.81 109 GLY A CA 1
ATOM 853 C C . GLY A 1 109 ? 0.438 4.718 -2.921 1.00 92.81 109 GLY A C 1
ATOM 854 O O . GLY A 1 109 ? -0.760 4.903 -3.168 1.00 92.81 109 GLY A O 1
ATOM 855 N N . ILE A 1 110 ? 1.159 3.749 -3.471 1.00 95.12 110 ILE A N 1
ATOM 856 C CA . ILE A 1 110 ? 0.670 2.809 -4.472 1.00 95.12 110 ILE A CA 1
ATOM 857 C C . ILE A 1 110 ? 1.065 1.410 -4.027 1.00 95.12 110 ILE A C 1
ATOM 859 O O . ILE A 1 110 ? 2.244 1.138 -3.822 1.00 95.12 110 ILE A O 1
ATOM 863 N N . LEU A 1 111 ? 0.067 0.543 -3.884 1.00 95.88 111 LEU A N 1
ATOM 864 C CA . LEU A 1 111 ? 0.267 -0.852 -3.520 1.00 95.88 111 LEU A CA 1
ATOM 865 C C . LEU A 1 111 ? 0.088 -1.749 -4.745 1.00 95.88 111 LEU A C 1
ATOM 867 O O . LEU A 1 111 ? -0.832 -1.520 -5.532 1.00 95.88 111 LEU A O 1
ATOM 871 N N . SER A 1 112 ? 0.936 -2.758 -4.913 1.00 96.44 112 SER A N 1
ATOM 872 C CA . SER A 1 112 ? 0.760 -3.802 -5.923 1.00 96.44 112 SER A CA 1
ATOM 873 C C . SER A 1 112 ? -0.335 -4.792 -5.509 1.00 96.44 112 SER A C 1
ATOM 875 O O . SER A 1 112 ? -0.646 -4.957 -4.330 1.00 96.44 112 SER A O 1
ATOM 877 N N . GLY A 1 113 ? -0.994 -5.400 -6.494 1.00 94.88 113 GLY A N 1
ATOM 878 C CA . GLY A 1 113 ? -2.032 -6.403 -6.272 1.00 94.88 113 GLY A CA 1
ATOM 879 C C . GLY A 1 113 ? -1.505 -7.834 -6.179 1.00 94.88 113 GLY A C 1
ATOM 880 O O . GLY A 1 113 ? -0.320 -8.108 -6.364 1.00 94.88 113 GLY A O 1
ATOM 881 N N . ALA A 1 114 ? -2.409 -8.780 -5.924 1.00 91.69 114 ALA A N 1
ATOM 882 C CA . ALA A 1 114 ? -2.068 -10.196 -5.838 1.00 91.69 114 ALA A CA 1
ATOM 883 C C . ALA A 1 114 ? -1.471 -10.710 -7.159 1.00 91.69 114 ALA A C 1
ATOM 885 O O . ALA A 1 114 ? -2.022 -10.487 -8.239 1.00 91.69 114 ALA A O 1
ATOM 886 N N . GLY A 1 115 ? -0.343 -11.419 -7.060 1.00 91.88 115 GLY A N 1
ATOM 887 C CA . GLY A 1 115 ? 0.378 -11.966 -8.213 1.00 91.88 115 GLY A CA 1
ATOM 888 C C . GLY A 1 115 ? 1.132 -10.928 -9.051 1.00 91.88 115 GLY A C 1
ATOM 889 O O . GLY A 1 115 ? 1.736 -11.301 -10.051 1.00 91.88 115 GLY A O 1
ATOM 890 N N . VAL A 1 116 ? 1.125 -9.652 -8.654 1.00 96.06 116 VAL A N 1
ATOM 891 C CA . VAL A 1 116 ? 1.969 -8.618 -9.258 1.00 96.06 116 VAL A CA 1
ATOM 892 C C . VAL A 1 116 ? 3.326 -8.613 -8.572 1.00 96.06 116 VAL A C 1
ATOM 894 O O . VAL A 1 116 ? 3.418 -8.669 -7.346 1.00 96.06 116 VAL A O 1
ATOM 897 N N . GLN A 1 117 ? 4.383 -8.516 -9.369 1.00 98.00 117 GLN A N 1
ATOM 898 C CA . GLN A 1 117 ? 5.741 -8.339 -8.877 1.00 98.00 117 GLN A CA 1
ATOM 899 C C . GLN A 1 117 ? 6.291 -7.008 -9.370 1.00 98.00 117 GLN A C 1
ATOM 901 O O . GLN A 1 117 ? 6.055 -6.612 -10.513 1.00 98.00 117 GLN A O 1
ATOM 906 N N . VAL A 1 118 ? 7.030 -6.314 -8.514 1.00 98.56 118 VAL A N 1
ATOM 907 C CA . VAL A 1 118 ? 7.595 -5.005 -8.828 1.00 98.56 118 VAL A CA 1
ATOM 908 C C . VAL A 1 118 ? 9.085 -4.998 -8.524 1.00 98.56 118 VAL A C 1
ATOM 910 O O . VAL A 1 118 ? 9.508 -5.520 -7.496 1.00 98.56 118 VAL A O 1
ATOM 913 N N . ALA A 1 119 ? 9.865 -4.391 -9.412 1.00 98.44 119 ALA A N 1
ATOM 914 C CA . ALA A 1 119 ? 11.246 -4.006 -9.162 1.00 98.44 119 ALA A CA 1
ATOM 915 C C . ALA A 1 119 ? 11.363 -2.478 -9.230 1.00 98.44 119 ALA A C 1
ATOM 917 O O . ALA A 1 119 ? 10.831 -1.849 -10.152 1.00 98.44 119 ALA A O 1
ATOM 918 N N . GLU A 1 120 ? 12.062 -1.892 -8.262 1.00 98.50 120 GLU A N 1
ATOM 919 C CA . GLU A 1 120 ? 12.449 -0.484 -8.287 1.00 98.50 120 GLU A CA 1
ATOM 920 C C . GLU A 1 120 ? 13.810 -0.330 -8.975 1.00 98.50 120 GLU A C 1
ATOM 922 O O . GLU A 1 120 ? 14.767 -1.032 -8.647 1.00 98.50 120 GLU A O 1
ATOM 927 N N . ALA A 1 121 ? 13.901 0.608 -9.917 1.00 98.19 121 ALA A N 1
ATOM 928 C CA . ALA A 1 121 ? 15.144 1.000 -10.561 1.00 98.19 121 ALA A CA 1
ATOM 929 C C . ALA A 1 121 ? 15.410 2.484 -10.293 1.00 98.19 121 ALA A C 1
ATOM 931 O O . ALA A 1 121 ? 14.826 3.358 -10.939 1.00 98.19 121 ALA A O 1
ATOM 932 N N . SER A 1 122 ? 16.285 2.751 -9.324 1.00 97.44 122 SER A N 1
ATOM 933 C CA . SER A 1 122 ? 16.728 4.086 -8.912 1.00 97.44 122 SER A CA 1
ATOM 934 C C . SER A 1 122 ? 18.146 4.389 -9.407 1.00 97.44 122 SER A C 1
ATOM 936 O O . SER A 1 122 ? 18.924 3.473 -9.678 1.00 97.44 122 SER A O 1
ATOM 938 N N . ASN A 1 123 ? 18.501 5.675 -9.500 1.00 97.25 123 ASN A N 1
ATOM 939 C CA . ASN A 1 123 ? 19.788 6.150 -10.028 1.00 97.25 123 ASN A CA 1
ATOM 940 C C . ASN A 1 123 ? 20.056 5.701 -11.478 1.00 97.25 123 ASN A C 1
ATOM 942 O O . ASN A 1 123 ? 21.191 5.397 -11.852 1.00 97.25 123 ASN A O 1
ATOM 946 N N . VAL A 1 124 ? 19.006 5.645 -12.301 1.00 97.81 124 VAL A N 1
ATOM 947 C CA . VAL A 1 124 ? 19.078 5.209 -13.704 1.00 97.81 124 VAL A CA 1
ATOM 948 C C . VAL A 1 124 ? 18.662 6.314 -14.664 1.00 97.81 124 VAL A C 1
ATOM 950 O O . VAL A 1 124 ? 17.921 7.222 -14.304 1.00 97.81 124 VAL A O 1
ATOM 953 N N . ASP A 1 125 ? 19.060 6.205 -15.932 1.00 97.69 125 ASP A N 1
ATOM 954 C CA . ASP A 1 125 ? 18.435 6.981 -17.004 1.00 97.69 125 ASP A CA 1
ATOM 955 C C . ASP A 1 125 ? 17.134 6.284 -17.464 1.00 97.69 125 ASP A C 1
ATOM 957 O O . ASP A 1 125 ? 17.187 5.212 -18.084 1.00 97.69 125 ASP A O 1
ATOM 961 N N . PRO A 1 126 ? 15.944 6.880 -17.234 1.00 96.44 126 PRO A N 1
ATOM 962 C CA . PRO A 1 126 ? 14.672 6.272 -17.618 1.00 96.44 126 PRO A CA 1
ATOM 963 C C . PRO A 1 126 ? 14.525 6.000 -19.119 1.00 96.44 126 PRO A C 1
ATOM 965 O O . PRO A 1 126 ? 13.673 5.190 -19.508 1.00 96.44 126 PRO A O 1
ATOM 968 N N . ALA A 1 127 ? 15.289 6.693 -19.972 1.00 95.75 127 ALA A N 1
ATOM 969 C CA . ALA A 1 127 ? 15.247 6.510 -21.418 1.00 95.75 127 ALA A CA 1
ATOM 970 C C . ALA A 1 127 ? 15.928 5.208 -21.858 1.00 95.75 127 ALA A C 1
ATOM 972 O O . ALA A 1 127 ? 15.463 4.583 -22.812 1.00 95.75 127 ALA A O 1
ATOM 973 N N . THR A 1 128 ? 16.977 4.783 -21.153 1.00 96.75 128 THR A N 1
ATOM 974 C CA . THR A 1 128 ? 17.859 3.686 -21.575 1.00 96.75 128 THR A CA 1
ATOM 975 C C . THR A 1 128 ? 17.796 2.456 -20.674 1.00 96.75 128 THR A C 1
ATOM 977 O O . THR A 1 128 ? 18.103 1.368 -21.156 1.00 96.75 128 THR A O 1
ATOM 980 N N . VAL A 1 129 ? 17.328 2.584 -19.426 1.00 97.69 129 VAL A N 1
ATOM 981 C CA . VAL A 1 129 ? 1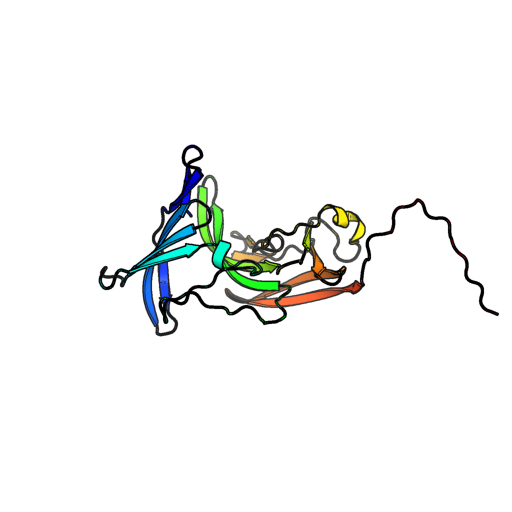7.192 1.454 -18.489 1.00 97.69 129 VAL A CA 1
ATOM 982 C C . VAL A 1 129 ? 16.311 0.332 -19.047 1.00 97.69 129 VAL A C 1
ATOM 984 O O . VAL A 1 129 ? 15.204 0.580 -19.557 1.00 97.69 129 VAL A O 1
ATOM 987 N N . GLN A 1 130 ? 16.811 -0.900 -18.929 1.00 96.44 130 GLN A N 1
ATOM 988 C CA . GLN A 1 130 ? 16.176 -2.122 -19.413 1.00 96.44 130 GLN A CA 1
ATOM 989 C C . GLN A 1 130 ? 15.642 -2.958 -18.251 1.00 96.44 130 GLN A C 1
ATOM 991 O O . GLN A 1 130 ? 16.221 -3.000 -17.171 1.00 96.44 130 GLN A O 1
ATOM 996 N N . PHE A 1 131 ? 14.531 -3.654 -18.490 1.00 96.56 131 PHE A N 1
ATOM 997 C CA . PHE A 1 131 ? 13.945 -4.552 -17.493 1.00 96.56 131 PHE A CA 1
ATOM 998 C C . PHE A 1 131 ? 14.883 -5.708 -17.123 1.00 96.56 131 PHE A C 1
ATOM 1000 O O . PHE A 1 131 ? 14.908 -6.120 -15.968 1.00 96.56 131 PHE A O 1
ATOM 1007 N N . GLN A 1 132 ? 15.659 -6.216 -18.085 1.00 95.56 132 GLN A N 1
ATOM 1008 C CA . GLN A 1 132 ? 16.504 -7.395 -17.890 1.00 95.56 132 GLN A CA 1
ATOM 1009 C C . GLN A 1 132 ? 17.512 -7.231 -16.746 1.00 95.56 132 GLN A C 1
ATOM 1011 O O . GLN A 1 132 ? 17.785 -8.201 -16.048 1.00 95.56 132 GLN A O 1
ATOM 1016 N N . ASP A 1 133 ? 17.987 -6.006 -16.511 1.00 96.62 133 ASP A N 1
ATOM 1017 C CA . ASP A 1 133 ? 18.933 -5.683 -15.437 1.00 96.62 133 ASP A CA 1
ATOM 1018 C C . ASP A 1 133 ? 18.293 -5.767 -14.035 1.00 96.62 133 ASP A C 1
ATOM 1020 O O . ASP A 1 133 ? 18.994 -5.827 -13.029 1.00 96.62 133 ASP A O 1
ATOM 1024 N N . TYR A 1 134 ? 16.956 -5.787 -13.967 1.00 97.44 134 TYR A N 1
ATOM 1025 C CA . TYR A 1 134 ? 16.155 -5.762 -12.739 1.00 97.44 134 TYR A CA 1
ATOM 1026 C C . TYR A 1 134 ? 15.224 -6.974 -12.595 1.00 97.44 134 TYR A C 1
ATOM 1028 O O . TYR A 1 134 ? 14.463 -7.041 -11.628 1.00 97.44 134 TYR A O 1
ATOM 1036 N N . ALA A 1 135 ? 15.270 -7.943 -13.515 1.00 95.62 135 ALA A N 1
ATOM 1037 C CA . ALA A 1 135 ? 14.400 -9.120 -13.477 1.00 95.62 135 ALA A CA 1
ATOM 1038 C C . ALA A 1 135 ? 14.560 -9.912 -12.164 1.00 95.62 135 ALA A C 1
ATOM 1040 O O . ALA A 1 135 ? 13.564 -10.300 -11.553 1.00 95.62 135 ALA A O 1
ATOM 1041 N N . ASP A 1 136 ? 15.797 -10.044 -11.678 1.00 96.25 136 ASP A N 1
ATOM 1042 C CA . ASP A 1 136 ? 16.121 -10.717 -10.411 1.00 96.25 136 ASP A CA 1
ATOM 1043 C C . ASP A 1 136 ? 15.748 -9.889 -9.165 1.00 96.25 136 ASP A C 1
ATOM 1045 O O . ASP A 1 136 ? 15.782 -10.396 -8.046 1.00 96.25 136 ASP A O 1
ATOM 1049 N N . SER A 1 137 ? 15.378 -8.616 -9.344 1.00 97.25 137 SER A N 1
ATOM 1050 C CA . SER A 1 137 ? 14.940 -7.708 -8.270 1.00 97.25 137 SER A CA 1
ATOM 1051 C C . SER A 1 137 ? 13.415 -7.647 -8.116 1.00 97.25 137 SER A C 1
ATOM 1053 O O . SER A 1 137 ? 12.911 -6.879 -7.296 1.00 97.25 137 SER A O 1
ATOM 1055 N N . LEU A 1 138 ? 12.661 -8.426 -8.900 1.00 97.75 138 LEU A N 1
ATOM 1056 C CA . LEU A 1 138 ? 11.207 -8.503 -8.784 1.00 97.75 138 LEU A CA 1
ATOM 1057 C C . LEU A 1 138 ? 10.793 -9.025 -7.403 1.00 97.75 138 LEU A C 1
ATOM 1059 O O . LEU A 1 138 ? 11.151 -10.128 -6.996 1.00 97.75 138 LEU A O 1
ATOM 1063 N N . SER A 1 139 ? 9.961 -8.252 -6.711 1.00 97.81 139 SER A N 1
ATOM 1064 C CA . SER A 1 139 ? 9.429 -8.584 -5.392 1.00 97.81 139 SER A CA 1
ATOM 1065 C C . SER A 1 139 ? 7.905 -8.548 -5.383 1.00 97.81 139 SER A C 1
ATOM 1067 O O . SER A 1 139 ? 7.283 -7.723 -6.050 1.00 97.81 139 SER A O 1
ATOM 1069 N N . SER A 1 140 ? 7.296 -9.444 -4.606 1.00 95.69 140 SER A N 1
ATOM 1070 C CA . SER A 1 140 ? 5.851 -9.474 -4.349 1.00 95.69 140 SER A CA 1
ATOM 1071 C C . SER A 1 140 ? 5.437 -8.630 -3.138 1.00 95.69 140 SER A C 1
ATOM 1073 O O . SER A 1 140 ? 4.289 -8.717 -2.702 1.00 95.69 140 SER A O 1
ATOM 1075 N N . ASN A 1 141 ? 6.356 -7.863 -2.540 1.00 95.62 141 ASN A N 1
ATOM 1076 C CA . ASN A 1 141 ? 5.989 -6.921 -1.485 1.00 95.62 141 ASN A CA 1
ATOM 1077 C C . ASN A 1 141 ? 5.029 -5.866 -2.054 1.00 95.62 141 ASN A C 1
ATOM 1079 O O . ASN A 1 141 ? 5.217 -5.365 -3.165 1.00 95.62 141 ASN A O 1
ATOM 1083 N N . LEU A 1 142 ? 3.989 -5.544 -1.283 1.00 94.44 142 LEU A N 1
ATOM 1084 C CA . LEU A 1 142 ? 2.902 -4.676 -1.743 1.00 94.44 142 LEU A CA 1
ATOM 1085 C C . LEU A 1 142 ? 3.377 -3.243 -1.993 1.00 94.44 142 LEU A C 1
ATOM 1087 O O . LEU A 1 142 ? 2.868 -2.558 -2.868 1.00 94.44 142 LEU A O 1
ATOM 1091 N N . ASP A 1 143 ? 4.345 -2.783 -1.217 1.00 95.06 143 ASP A N 1
ATOM 1092 C CA . ASP A 1 143 ? 4.764 -1.395 -1.093 1.00 95.06 143 ASP A CA 1
ATOM 1093 C C . ASP A 1 143 ? 6.100 -1.093 -1.782 1.00 95.06 143 ASP A C 1
ATOM 1095 O O . ASP A 1 143 ? 6.692 -0.064 -1.490 1.00 95.06 143 ASP A O 1
ATOM 1099 N N . ILE A 1 144 ? 6.545 -1.917 -2.745 1.00 97.50 144 ILE A N 1
ATOM 1100 C CA . ILE A 1 144 ? 7.763 -1.619 -3.529 1.00 97.50 144 ILE A CA 1
ATOM 1101 C C . ILE A 1 144 ? 7.656 -0.277 -4.265 1.00 97.50 144 ILE A C 1
ATOM 1103 O O . ILE A 1 144 ? 8.645 0.428 -4.366 1.00 97.50 144 ILE A O 1
ATOM 1107 N N . ILE A 1 145 ? 6.477 0.081 -4.795 1.00 97.06 145 ILE A N 1
ATOM 1108 C CA . ILE A 1 145 ? 6.250 1.447 -5.314 1.00 97.06 145 ILE A CA 1
ATOM 1109 C C . ILE A 1 145 ? 5.991 2.418 -4.162 1.00 97.06 145 ILE A C 1
ATOM 1111 O O . ILE A 1 145 ? 6.379 3.584 -4.218 1.00 97.06 145 ILE A O 1
ATOM 1115 N N . GLY A 1 146 ? 5.236 1.947 -3.169 1.00 95.19 146 GLY A N 1
ATOM 1116 C CA . GLY A 1 146 ? 5.072 2.611 -1.891 1.00 95.19 146 GLY A CA 1
ATOM 1117 C C . GLY A 1 146 ? 4.658 4.072 -2.008 1.00 95.19 146 GLY A C 1
ATOM 1118 O O . GLY A 1 146 ? 3.827 4.467 -2.839 1.00 95.19 146 GLY A O 1
ATOM 1119 N N . HIS A 1 147 ? 5.218 4.895 -1.129 1.00 93.12 147 HIS A N 1
ATOM 1120 C CA . HIS A 1 147 ? 4.994 6.337 -1.116 1.00 93.12 147 HIS A CA 1
ATOM 1121 C C . HIS A 1 147 ? 6.201 7.140 -1.613 1.00 93.12 147 HIS A C 1
ATOM 1123 O O . HIS A 1 147 ? 6.036 8.336 -1.882 1.00 93.12 147 HIS A O 1
ATOM 1129 N N . ASP A 1 148 ? 7.364 6.496 -1.683 1.00 92.12 148 ASP A N 1
ATOM 1130 C CA . ASP A 1 148 ? 8.722 7.007 -1.892 1.00 92.12 148 ASP A CA 1
ATOM 1131 C C . ASP A 1 148 ? 9.090 7.230 -3.362 1.00 92.12 148 ASP A C 1
ATOM 1133 O O . ASP A 1 148 ? 10.073 7.910 -3.650 1.00 92.12 148 ASP A O 1
ATOM 1137 N N . TRP A 1 149 ? 8.190 6.885 -4.288 1.00 93.62 149 TRP A N 1
ATOM 1138 C CA . TRP A 1 149 ? 8.178 7.432 -5.653 1.00 93.62 149 TRP A CA 1
ATOM 1139 C C . TRP A 1 149 ? 8.160 8.977 -5.718 1.00 93.62 149 TRP A C 1
ATOM 1141 O O . TRP A 1 149 ? 8.313 9.571 -6.789 1.00 93.62 149 TRP A O 1
ATOM 1151 N N . LYS A 1 150 ? 7.940 9.637 -4.575 1.00 92.25 150 LYS A N 1
ATOM 1152 C CA . LYS A 1 150 ? 8.158 11.066 -4.325 1.00 92.25 150 LYS A CA 1
ATOM 1153 C C . LYS A 1 150 ? 8.625 11.277 -2.882 1.00 92.25 150 LYS A C 1
ATOM 1155 O O . LYS A 1 150 ? 8.282 10.506 -1.986 1.00 92.25 150 LYS A O 1
ATOM 1160 N N . TYR A 1 151 ? 9.264 12.409 -2.629 1.00 89.75 151 TYR A N 1
ATOM 1161 C CA . TYR A 1 151 ? 9.592 12.867 -1.280 1.00 89.75 151 TYR A CA 1
ATOM 1162 C C . TYR A 1 151 ? 9.304 14.362 -1.127 1.00 89.75 151 TYR A C 1
ATOM 1164 O O . TYR A 1 151 ? 9.128 15.077 -2.112 1.00 89.75 151 TYR A O 1
ATOM 1172 N N . PHE A 1 152 ? 9.198 14.834 0.113 1.00 87.31 152 PHE A N 1
ATOM 1173 C CA . PHE A 1 152 ? 9.023 16.257 0.392 1.00 87.31 152 PHE A CA 1
ATOM 1174 C C . PHE A 1 152 ? 10.384 16.883 0.691 1.00 87.31 152 PHE A C 1
ATOM 1176 O O . PHE A 1 152 ? 11.051 16.472 1.642 1.00 87.31 152 PHE A O 1
ATOM 1183 N N . ASP A 1 153 ? 10.796 17.864 -0.108 1.00 88.50 153 ASP A N 1
ATOM 1184 C CA . ASP A 1 153 ? 12.004 18.641 0.152 1.00 88.50 153 ASP A CA 1
ATOM 1185 C C . ASP A 1 153 ? 11.669 19.774 1.129 1.00 88.50 153 ASP A C 1
ATOM 1187 O O . ASP A 1 153 ? 10.900 20.685 0.818 1.00 88.50 153 ASP A O 1
ATOM 1191 N N . LEU A 1 154 ? 12.240 19.714 2.334 1.00 85.88 154 LEU A N 1
ATOM 1192 C CA . LEU A 1 154 ? 12.005 20.712 3.381 1.00 85.88 154 LEU A CA 1
ATOM 1193 C C . LEU A 1 154 ? 12.643 22.075 3.077 1.00 85.88 154 LEU A C 1
ATOM 1195 O O . LEU A 1 154 ? 12.171 23.079 3.607 1.00 85.88 154 LEU A O 1
ATOM 1199 N N . ASN A 1 155 ? 13.688 22.124 2.248 1.00 89.81 155 ASN A N 1
ATOM 1200 C CA . ASN A 1 155 ? 14.372 23.364 1.882 1.00 89.81 155 ASN A CA 1
ATOM 1201 C C . ASN A 1 155 ? 13.611 24.105 0.781 1.00 89.81 155 ASN A C 1
ATOM 1203 O O . ASN A 1 155 ? 13.415 25.315 0.875 1.00 89.81 155 ASN A O 1
ATOM 1207 N N . ALA A 1 156 ? 13.176 23.379 -0.251 1.00 89.44 156 ALA A N 1
ATOM 1208 C CA . ALA A 1 156 ? 12.385 23.935 -1.350 1.00 89.44 156 ALA A CA 1
ATOM 1209 C C . ALA A 1 156 ? 10.888 24.060 -1.003 1.00 89.44 156 ALA A C 1
ATOM 1211 O O . ALA A 1 156 ? 10.153 24.799 -1.655 1.00 89.44 156 ALA A O 1
ATOM 1212 N N . PHE A 1 157 ? 10.449 23.380 0.061 1.00 88.31 157 PHE A N 1
ATOM 1213 C CA . PHE A 1 157 ? 9.066 23.323 0.535 1.00 88.31 157 PHE A CA 1
ATOM 1214 C C . PHE A 1 157 ? 8.086 22.797 -0.525 1.00 88.31 157 PHE A C 1
ATOM 1216 O O . PHE A 1 157 ? 6.959 23.280 -0.673 1.00 88.31 157 PHE A O 1
ATOM 1223 N N . GLU A 1 158 ? 8.515 21.774 -1.260 1.00 88.69 158 GLU A N 1
ATOM 1224 C CA . GLU A 1 158 ? 7.755 21.181 -2.354 1.00 88.69 158 GLU A CA 1
ATOM 1225 C C . GLU A 1 158 ? 7.914 19.659 -2.419 1.00 88.69 158 GLU A C 1
ATOM 1227 O O . GLU A 1 158 ? 8.821 19.064 -1.835 1.00 88.69 158 GLU A O 1
ATOM 1232 N N . TRP A 1 159 ? 6.991 19.013 -3.131 1.00 88.88 159 TRP A N 1
ATOM 1233 C CA . TRP A 1 159 ? 7.096 17.591 -3.437 1.00 88.88 159 TRP A CA 1
ATOM 1234 C C . TRP A 1 159 ? 7.992 17.388 -4.654 1.00 88.88 159 TRP A C 1
ATOM 1236 O O . TRP A 1 159 ? 7.702 17.918 -5.725 1.00 88.88 159 TRP A O 1
ATOM 1246 N N . ILE A 1 160 ? 9.020 16.562 -4.497 1.00 91.38 160 ILE A N 1
ATOM 1247 C CA . ILE A 1 160 ? 9.955 16.190 -5.552 1.00 91.38 160 ILE A CA 1
ATOM 1248 C C . ILE A 1 160 ? 9.674 14.760 -6.004 1.00 91.38 160 ILE A C 1
ATOM 1250 O O . ILE A 1 160 ? 9.469 13.860 -5.188 1.00 91.38 160 ILE A O 1
ATOM 1254 N N . LEU A 1 161 ? 9.680 14.559 -7.320 1.00 93.25 161 LEU A N 1
ATOM 1255 C CA . LEU A 1 161 ? 9.683 13.242 -7.948 1.00 93.25 161 LEU A CA 1
ATOM 1256 C C . LEU A 1 161 ? 11.092 13.004 -8.503 1.00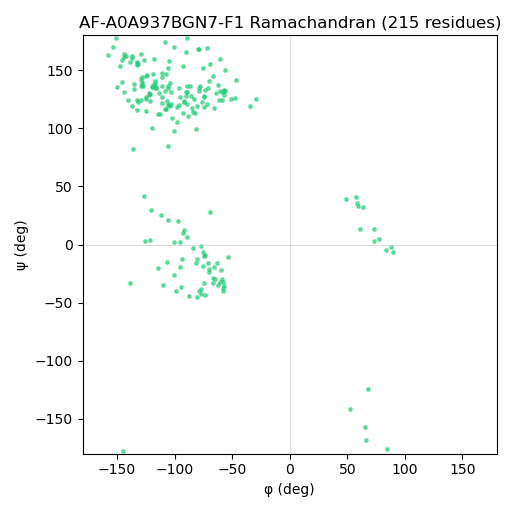 93.25 161 LEU A C 1
ATOM 1258 O O . LEU A 1 161 ? 11.525 13.795 -9.350 1.00 93.25 161 LEU A O 1
ATOM 1262 N N . PRO A 1 162 ? 11.808 11.957 -8.061 1.00 94.44 162 PRO A N 1
ATOM 1263 C CA . PRO A 1 162 ? 13.127 11.645 -8.595 1.00 94.44 162 PRO A CA 1
ATOM 1264 C C . PRO A 1 162 ? 13.081 11.446 -10.115 1.00 94.44 162 PRO A C 1
ATOM 1266 O O . PRO A 1 162 ? 12.249 10.710 -10.651 1.00 94.44 162 PRO A O 1
ATOM 1269 N N . SER A 1 163 ? 13.962 12.142 -10.834 1.00 94.38 163 SER A N 1
ATOM 1270 C CA . SER A 1 163 ? 13.964 12.113 -12.302 1.00 94.38 163 SER A CA 1
ATOM 1271 C C . SER A 1 163 ? 14.534 10.814 -12.880 1.00 94.38 163 SER A C 1
ATOM 1273 O O . SER A 1 163 ? 14.256 10.499 -14.039 1.00 94.38 163 SER A O 1
ATOM 1275 N N . ASP A 1 164 ? 15.277 10.082 -12.057 1.00 96.56 164 ASP A N 1
ATOM 1276 C CA . ASP A 1 164 ? 16.116 8.905 -12.291 1.00 96.56 164 ASP A CA 1
ATOM 1277 C C . ASP A 1 164 ? 15.541 7.633 -11.640 1.00 96.56 164 ASP A C 1
ATOM 1279 O O . ASP A 1 164 ? 16.267 6.695 -11.308 1.00 96.56 164 ASP A O 1
ATOM 1283 N N . LEU A 1 165 ? 14.219 7.616 -11.454 1.00 97.69 165 LEU A N 1
ATOM 1284 C CA . LEU A 1 165 ? 13.468 6.527 -10.842 1.00 97.69 165 LEU A CA 1
ATOM 1285 C C . LEU A 1 165 ? 12.407 5.991 -11.804 1.00 97.69 165 LEU A C 1
ATOM 1287 O O . LEU A 1 165 ? 11.598 6.744 -12.363 1.00 97.69 165 LEU A O 1
ATOM 1291 N N . VAL A 1 166 ? 12.396 4.673 -11.981 1.00 98.19 166 VAL A N 1
ATOM 1292 C CA . VAL A 1 166 ? 11.328 3.941 -12.666 1.00 98.19 166 VAL A CA 1
ATOM 1293 C C . VAL A 1 166 ? 10.991 2.665 -11.908 1.00 98.19 166 VAL A C 1
ATOM 1295 O O . VAL A 1 166 ? 11.797 2.144 -11.143 1.00 98.19 166 VAL A O 1
ATOM 1298 N N . TYR A 1 167 ? 9.807 2.129 -12.179 1.00 98.56 167 TYR A N 1
ATOM 1299 C CA . TYR A 1 167 ? 9.383 0.834 -11.660 1.00 98.56 167 TYR A CA 1
ATOM 1300 C C . TYR A 1 167 ? 9.111 -0.118 -12.812 1.00 98.56 167 TYR A C 1
ATOM 1302 O O . TYR A 1 167 ? 8.449 0.255 -13.784 1.00 98.56 167 TYR A O 1
ATOM 1310 N N . PHE A 1 168 ? 9.583 -1.353 -12.695 1.00 98.56 168 PHE A N 1
ATOM 1311 C CA . PHE A 1 168 ? 9.167 -2.442 -13.565 1.00 98.56 168 PHE A CA 1
ATOM 1312 C C . PHE A 1 168 ? 8.091 -3.249 -12.855 1.00 98.56 168 PHE A C 1
ATOM 1314 O O . PHE A 1 168 ? 8.333 -3.802 -11.789 1.00 98.56 168 PHE A O 1
ATOM 1321 N N . VAL A 1 169 ? 6.900 -3.298 -13.440 1.00 98.38 169 VAL A N 1
ATOM 1322 C CA . VAL A 1 169 ? 5.736 -3.994 -12.894 1.00 98.38 169 VAL A CA 1
ATOM 1323 C C . VAL A 1 169 ? 5.422 -5.175 -13.793 1.00 98.38 169 VAL A C 1
ATOM 1325 O O . VAL A 1 169 ? 5.008 -4.990 -14.937 1.00 98.38 169 VAL A O 1
ATOM 1328 N N . LYS A 1 170 ? 5.620 -6.381 -13.271 1.00 97.94 170 LYS A N 1
ATOM 1329 C CA . LYS A 1 170 ? 5.208 -7.629 -13.902 1.00 97.94 170 LYS A CA 1
ATOM 1330 C C . LYS A 1 170 ? 3.821 -8.004 -13.386 1.00 97.94 170 LYS A C 1
ATOM 1332 O O . LYS A 1 170 ? 3.651 -8.268 -12.196 1.00 97.94 170 LYS A O 1
ATOM 1337 N N . THR A 1 171 ? 2.828 -7.978 -14.265 1.00 96.00 171 THR A N 1
ATOM 1338 C CA . THR A 1 171 ? 1.445 -8.346 -13.949 1.00 96.00 171 THR A CA 1
ATOM 1339 C C . THR A 1 171 ? 1.276 -9.864 -13.908 1.00 96.00 171 THR A C 1
ATOM 1341 O O . THR A 1 171 ? 2.151 -10.624 -14.324 1.00 96.00 171 THR A O 1
ATOM 1344 N N . ARG A 1 172 ? 0.131 -10.317 -13.391 1.00 92.44 172 ARG A N 1
ATOM 1345 C CA . ARG A 1 172 ? -0.172 -11.746 -13.184 1.00 92.44 172 ARG A CA 1
ATOM 1346 C C . ARG A 1 172 ? -0.232 -12.587 -14.468 1.00 92.44 172 ARG A C 1
ATOM 1348 O O . ARG A 1 172 ? -0.234 -13.807 -14.391 1.00 92.44 172 ARG A O 1
ATOM 1355 N N . ASP A 1 173 ? -0.337 -11.938 -15.624 1.00 92.06 173 ASP A N 1
ATOM 1356 C CA . ASP A 1 173 ? -0.315 -12.527 -16.968 1.00 92.06 173 ASP A CA 1
ATOM 1357 C C . ASP A 1 173 ? 1.085 -12.460 -17.614 1.00 92.06 173 ASP A C 1
ATOM 1359 O O . ASP A 1 173 ? 1.213 -12.523 -18.835 1.00 92.06 173 ASP A O 1
ATOM 1363 N N . ASP A 1 174 ? 2.132 -12.293 -16.798 1.00 94.06 174 ASP A N 1
ATOM 1364 C CA . ASP A 1 174 ? 3.542 -12.193 -17.197 1.00 94.06 174 ASP A CA 1
ATOM 1365 C C . ASP A 1 174 ? 3.880 -11.004 -18.118 1.00 94.06 174 ASP A C 1
ATOM 1367 O O . ASP A 1 174 ? 4.981 -10.920 -18.677 1.00 94.06 174 ASP A O 1
ATOM 1371 N N . ARG A 1 175 ? 2.967 -10.035 -18.248 1.00 96.44 175 ARG A N 1
ATOM 1372 C CA . ARG A 1 175 ? 3.229 -8.789 -18.968 1.00 96.44 175 ARG A CA 1
ATOM 1373 C C . ARG A 1 175 ? 4.030 -7.823 -18.108 1.00 96.44 175 ARG A C 1
ATOM 1375 O O . ARG A 1 175 ? 3.724 -7.608 -16.940 1.00 96.44 175 ARG A O 1
ATOM 1382 N N . VAL A 1 176 ? 5.052 -7.206 -18.689 1.00 98.06 176 VAL A N 1
ATOM 1383 C CA . VAL A 1 176 ? 5.920 -6.261 -17.984 1.00 98.06 176 VAL A CA 1
ATOM 1384 C C . VAL A 1 176 ? 5.655 -4.839 -18.459 1.00 98.06 176 VAL A C 1
ATOM 1386 O O . VAL A 1 176 ? 5.629 -4.544 -19.654 1.00 98.06 176 VAL A O 1
ATOM 1389 N N . TRP A 1 177 ? 5.504 -3.930 -17.502 1.00 98.31 177 TRP A N 1
ATOM 1390 C CA . TRP A 1 177 ? 5.328 -2.502 -17.722 1.00 98.31 177 TRP A CA 1
ATOM 1391 C C . TRP A 1 177 ? 6.463 -1.725 -17.067 1.00 98.31 177 TRP A C 1
ATOM 1393 O O . TRP A 1 177 ? 6.778 -1.955 -15.904 1.00 98.31 177 TRP A O 1
ATOM 1403 N N . LYS A 1 178 ? 7.030 -0.743 -17.772 1.00 98.25 178 LYS A N 1
ATOM 1404 C CA . LYS A 1 178 ? 7.866 0.294 -17.152 1.00 98.25 178 LYS A CA 1
ATOM 1405 C C . LYS A 1 178 ? 6.999 1.492 -16.787 1.00 98.25 178 LYS A C 1
ATOM 1407 O O . LYS A 1 178 ? 6.348 2.074 -17.657 1.00 98.25 178 LYS A O 1
ATOM 1412 N N . LEU A 1 179 ? 7.015 1.878 -15.520 1.00 97.88 179 LEU A N 1
ATOM 1413 C CA . LEU A 1 179 ? 6.270 2.999 -14.964 1.00 97.88 179 LEU A CA 1
ATO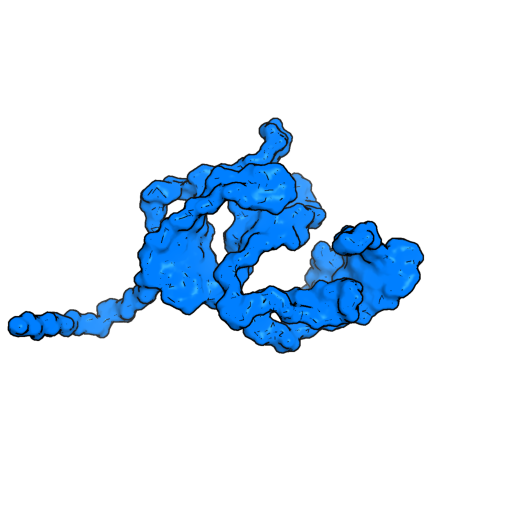M 1414 C C . LEU A 1 179 ? 7.216 4.125 -14.558 1.00 97.88 179 LEU A C 1
ATOM 1416 O O . LEU A 1 179 ? 8.249 3.889 -13.937 1.00 97.88 179 LEU A O 1
ATOM 1420 N N . ARG A 1 180 ? 6.836 5.362 -14.880 1.00 96.06 180 ARG A N 1
ATOM 1421 C CA . ARG A 1 180 ? 7.522 6.574 -14.428 1.00 96.06 180 ARG A CA 1
ATOM 1422 C C . ARG A 1 180 ? 6.505 7.620 -14.005 1.00 96.06 180 ARG A C 1
ATOM 1424 O O . ARG A 1 180 ? 5.700 8.079 -14.821 1.00 96.06 180 ARG A O 1
ATOM 1431 N N . PHE A 1 181 ? 6.557 8.010 -12.742 1.00 93.75 181 PHE A N 1
ATOM 1432 C CA . PHE A 1 181 ? 5.736 9.090 -12.214 1.00 93.75 181 PHE A CA 1
ATOM 1433 C C . PHE A 1 181 ? 6.290 10.424 -12.704 1.00 93.75 181 PHE A C 1
ATOM 1435 O O . PHE A 1 181 ? 7.484 10.681 -12.606 1.00 93.75 181 PHE A O 1
ATOM 1442 N N . MET A 1 182 ? 5.425 11.244 -13.295 1.00 89.62 182 MET A N 1
ATOM 1443 C CA . MET A 1 182 ? 5.842 12.474 -13.970 1.00 89.62 182 MET A CA 1
ATOM 1444 C C . MET A 1 182 ? 5.407 13.715 -13.205 1.00 89.62 182 MET A C 1
ATOM 1446 O O . MET A 1 182 ? 6.118 14.711 -13.206 1.00 89.62 182 MET A O 1
ATOM 1450 N N . GLU A 1 183 ? 4.237 13.670 -12.567 1.00 85.94 183 GLU A N 1
ATOM 1451 C CA . GLU A 1 183 ? 3.693 14.830 -11.869 1.00 85.94 183 GLU A CA 1
ATOM 1452 C C . GLU A 1 183 ? 2.832 14.423 -10.677 1.00 85.94 183 GLU A C 1
ATOM 1454 O O . GLU A 1 183 ? 1.937 13.581 -10.794 1.00 85.94 183 GLU A O 1
ATOM 1459 N N . PHE A 1 184 ? 3.033 15.110 -9.557 1.00 83.62 184 PHE A N 1
ATOM 1460 C CA . PHE A 1 184 ? 2.181 15.058 -8.374 1.00 83.62 184 PHE A CA 1
ATOM 1461 C C . PHE A 1 184 ? 1.679 16.469 -8.078 1.00 83.62 184 PHE A C 1
ATOM 1463 O O . PHE A 1 184 ? 2.470 17.409 -8.059 1.00 83.62 184 PHE A O 1
ATOM 1470 N N . GLN A 1 185 ? 0.372 16.637 -7.870 1.00 72.62 185 GLN A N 1
ATOM 1471 C CA . GLN A 1 185 ? -0.192 17.957 -7.595 1.00 72.62 185 GLN A CA 1
ATOM 1472 C C . GLN A 1 185 ? -0.941 17.985 -6.265 1.00 72.62 185 GLN A C 1
ATOM 1474 O O . GLN A 1 185 ? -1.858 17.199 -6.004 1.00 72.62 185 GLN A O 1
ATOM 1479 N N . GLY A 1 186 ? -0.581 18.974 -5.444 1.00 63.34 186 GLY A N 1
ATOM 1480 C CA . GLY A 1 186 ? -1.204 19.230 -4.153 1.00 63.34 186 GLY A CA 1
ATOM 1481 C C . GLY A 1 186 ? -0.966 18.108 -3.141 1.00 63.34 186 GLY A C 1
ATOM 1482 O O . GLY A 1 186 ? -0.013 17.347 -3.226 1.00 63.34 186 GLY A O 1
ATOM 1483 N N . SER A 1 187 ? -1.847 18.011 -2.147 1.00 56.09 187 SER A N 1
ATOM 1484 C CA . SER A 1 187 ? -1.720 17.067 -1.030 1.00 56.09 187 SER A CA 1
ATOM 1485 C C . SER A 1 187 ? -2.430 15.728 -1.247 1.00 56.09 187 SER A C 1
ATOM 1487 O O . SER A 1 187 ? -2.625 14.994 -0.273 1.00 56.09 187 SER A O 1
ATOM 1489 N N . LYS A 1 188 ? -2.921 15.430 -2.465 1.00 61.03 188 LYS A N 1
ATOM 1490 C CA . LYS A 1 188 ? -3.897 14.339 -2.626 1.00 61.03 188 LYS A CA 1
ATOM 1491 C C . LYS A 1 188 ? -3.740 13.407 -3.825 1.00 61.03 188 LYS A C 1
ATOM 1493 O O . LYS A 1 188 ? -4.072 12.247 -3.625 1.00 61.03 188 LYS A O 1
ATOM 1498 N N . TRP A 1 189 ? -3.258 13.808 -5.009 1.00 65.81 189 TRP A N 1
ATOM 1499 C CA . TRP A 1 189 ? -3.370 12.907 -6.172 1.00 65.81 189 TRP A CA 1
ATOM 1500 C C . TRP A 1 189 ? -2.199 12.981 -7.155 1.00 65.81 189 TRP A C 1
ATOM 1502 O O . TRP A 1 189 ? -1.684 14.052 -7.477 1.00 65.81 189 TRP A O 1
ATOM 1512 N N . LEU A 1 190 ? -1.808 11.805 -7.654 1.00 74.44 190 LEU A N 1
ATOM 1513 C CA . LEU A 1 190 ? -0.956 11.669 -8.827 1.00 74.44 190 LEU A CA 1
ATOM 1514 C C . LEU A 1 190 ? -1.641 12.332 -10.026 1.00 74.44 190 LEU A C 1
ATOM 1516 O O . LEU A 1 190 ? -2.817 12.076 -10.280 1.00 74.44 190 LEU A O 1
ATOM 1520 N N . ARG A 1 191 ? -0.904 13.170 -10.757 1.00 78.81 191 ARG A N 1
ATOM 1521 C CA . ARG A 1 191 ? -1.432 13.893 -11.918 1.00 78.81 191 ARG A CA 1
ATOM 1522 C C . ARG A 1 191 ? -1.059 13.218 -13.229 1.00 78.81 191 ARG A C 1
ATOM 1524 O O . ARG A 1 191 ? -1.893 13.148 -14.126 1.00 78.81 191 ARG A O 1
ATOM 1531 N N . SER A 1 192 ? 0.168 12.713 -13.338 1.00 86.50 192 SER A N 1
ATOM 1532 C CA . SER A 1 192 ? 0.650 12.100 -14.575 1.00 86.50 192 SER A CA 1
ATOM 1533 C C . SER A 1 192 ? 1.571 10.912 -14.314 1.00 86.50 192 SER A C 1
ATOM 1535 O O . SER A 1 192 ? 2.526 10.998 -13.539 1.00 86.50 192 SER A O 1
ATOM 1537 N N . LEU A 1 193 ? 1.277 9.810 -15.002 1.00 91.62 193 LEU A N 1
ATOM 1538 C CA . LEU A 1 193 ? 2.037 8.565 -15.029 1.00 91.62 193 LEU A CA 1
ATOM 1539 C C . LEU A 1 193 ? 2.360 8.236 -16.481 1.00 91.62 193 LEU A C 1
ATOM 1541 O O . LEU A 1 193 ? 1.457 8.097 -17.307 1.00 91.62 193 LEU A O 1
ATOM 1545 N N . LYS A 1 194 ? 3.640 8.042 -16.783 1.00 94.88 194 LYS A N 1
ATOM 1546 C CA . LYS A 1 194 ? 4.057 7.429 -18.037 1.00 94.88 194 LYS A CA 1
ATOM 1547 C C . LYS A 1 194 ? 4.154 5.922 -17.835 1.00 94.88 194 LYS A C 1
ATOM 1549 O O . LYS A 1 194 ? 4.841 5.466 -16.925 1.00 94.88 194 LYS A O 1
ATOM 1554 N N . LYS A 1 195 ? 3.494 5.164 -18.709 1.00 96.19 195 LYS A N 1
ATOM 1555 C CA . LYS A 1 195 ? 3.625 3.708 -18.794 1.00 96.19 195 LYS A CA 1
ATOM 1556 C C . LYS A 1 195 ? 4.155 3.308 -20.165 1.00 96.19 195 LYS A C 1
ATOM 1558 O O . LYS A 1 195 ? 3.703 3.844 -21.176 1.00 96.19 195 LYS A O 1
ATOM 1563 N N . THR A 1 196 ? 5.085 2.367 -20.184 1.00 97.38 196 THR A N 1
ATOM 1564 C CA . THR A 1 196 ? 5.597 1.731 -21.397 1.00 97.38 196 THR A CA 1
ATOM 1565 C C . THR A 1 196 ? 5.354 0.235 -21.282 1.00 97.38 196 THR A C 1
ATOM 1567 O O . THR A 1 196 ? 5.790 -0.378 -20.312 1.00 97.38 196 THR A O 1
ATOM 1570 N N . ASP A 1 197 ? 4.650 -0.332 -22.255 1.00 96.94 197 ASP A N 1
ATOM 1571 C CA . ASP A 1 197 ? 4.453 -1.776 -22.378 1.00 96.94 197 ASP A CA 1
ATOM 1572 C C . ASP A 1 197 ? 5.738 -2.413 -22.913 1.00 96.94 197 ASP A C 1
ATOM 1574 O O . ASP A 1 197 ? 6.225 -2.012 -23.972 1.00 96.94 197 ASP A O 1
ATOM 1578 N N . LEU A 1 198 ? 6.303 -3.359 -22.167 1.00 96.25 198 LEU A N 1
ATOM 1579 C CA . LEU A 1 198 ? 7.481 -4.128 -22.577 1.00 96.25 198 LEU A CA 1
ATOM 1580 C C . LEU A 1 198 ? 7.098 -5.516 -23.109 1.00 96.25 198 LEU A C 1
ATOM 1582 O O . LEU A 1 198 ? 7.973 -6.282 -23.504 1.00 96.25 198 LEU A O 1
ATOM 1586 N N . GLY A 1 199 ? 5.799 -5.820 -23.169 1.00 94.12 199 GLY A N 1
ATOM 1587 C CA . GLY A 1 199 ? 5.268 -7.085 -23.647 1.00 94.12 199 GLY A CA 1
ATOM 1588 C C . GLY A 1 199 ? 5.236 -8.171 -22.577 1.00 94.12 199 GLY A C 1
ATOM 1589 O O . GLY A 1 199 ? 5.527 -7.947 -21.402 1.00 94.12 199 GLY A O 1
ATOM 1590 N N . VAL A 1 200 ? 4.827 -9.364 -23.002 1.00 89.81 200 VAL A N 1
ATOM 1591 C CA . VAL A 1 200 ? 4.874 -10.570 -22.172 1.00 89.81 200 VAL A CA 1
ATOM 1592 C C . VAL A 1 200 ? 6.295 -11.100 -22.208 1.00 89.81 200 VAL A C 1
ATOM 1594 O O . VAL A 1 200 ? 6.802 -11.437 -23.278 1.00 89.81 200 VAL A O 1
ATOM 1597 N N . ILE A 1 201 ? 6.933 -11.160 -21.045 1.00 75.44 201 ILE A N 1
ATOM 1598 C CA . ILE A 1 201 ? 8.262 -11.747 -20.905 1.00 75.44 201 ILE A CA 1
ATOM 1599 C C . ILE A 1 201 ? 8.051 -13.089 -20.221 1.00 75.44 201 ILE A C 1
ATOM 1601 O O . ILE A 1 201 ? 8.109 -13.211 -18.998 1.00 75.44 201 ILE A O 1
ATOM 1605 N N . SER A 1 202 ? 7.751 -14.102 -21.035 1.00 60.88 202 SER A N 1
ATOM 1606 C CA . SER A 1 202 ? 7.855 -15.489 -20.599 1.00 60.88 202 SER A CA 1
ATOM 1607 C C . SER A 1 202 ? 9.303 -15.715 -20.183 1.00 60.88 202 SER A C 1
ATOM 1609 O O . SER A 1 202 ? 10.209 -15.445 -20.977 1.00 60.88 202 SER A O 1
ATOM 1611 N N . GLY A 1 203 ? 9.526 -16.163 -18.945 1.00 51.00 203 GLY A N 1
ATOM 1612 C CA . GLY A 1 203 ? 10.854 -16.586 -18.511 1.00 51.00 203 GLY A CA 1
ATOM 1613 C C . GLY A 1 203 ? 11.435 -17.518 -19.569 1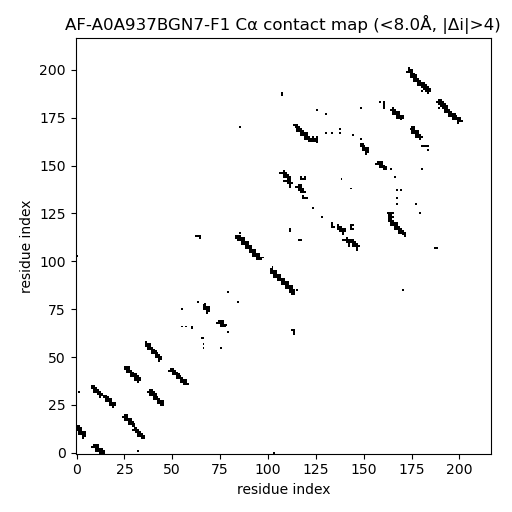.00 51.00 203 GLY A C 1
ATOM 1614 O O . GLY A 1 203 ? 10.754 -18.445 -20.005 1.00 51.00 203 GLY A O 1
ATOM 1615 N N . VAL A 1 204 ? 12.635 -17.206 -20.055 1.00 41.62 204 VAL A N 1
ATOM 1616 C CA . VAL A 1 204 ? 13.348 -18.065 -21.000 1.00 41.62 204 VAL A CA 1
ATOM 1617 C C . VAL A 1 204 ? 13.369 -19.481 -20.425 1.00 41.62 204 VAL A C 1
ATOM 1619 O O . VAL A 1 204 ? 13.765 -19.683 -19.276 1.00 41.62 204 VAL A O 1
ATOM 1622 N N . GLU A 1 205 ? 12.879 -20.428 -21.231 1.00 40.22 205 GLU A N 1
ATOM 1623 C CA . GLU A 1 205 ? 13.060 -21.860 -21.032 1.00 40.22 205 GLU A CA 1
ATOM 1624 C C . GLU A 1 205 ? 14.528 -22.151 -20.708 1.00 40.22 205 GLU A C 1
ATOM 1626 O O . GLU A 1 205 ? 15.438 -21.547 -21.276 1.00 40.22 205 GLU A O 1
ATOM 1631 N N . ASP A 1 206 ? 14.731 -23.097 -19.798 1.00 32.66 206 ASP A N 1
ATOM 1632 C CA . ASP A 1 206 ? 16.002 -23.761 -19.518 1.00 32.66 206 ASP A CA 1
ATOM 1633 C C . ASP A 1 206 ? 16.906 -23.828 -20.777 1.00 32.66 206 ASP A C 1
ATOM 1635 O O . ASP A 1 206 ? 16.461 -24.338 -21.813 1.00 32.66 206 ASP A O 1
ATOM 1639 N N . PRO A 1 207 ? 18.163 -23.336 -20.746 1.00 41.50 207 PRO A N 1
ATOM 1640 C CA . PRO A 1 207 ? 19.058 -23.299 -21.909 1.00 41.50 207 PRO A CA 1
ATOM 1641 C C . PRO A 1 207 ? 19.549 -24.686 -22.382 1.00 41.50 207 PRO A C 1
ATOM 1643 O O . PRO A 1 207 ? 20.619 -24.808 -22.978 1.00 41.50 207 PRO A O 1
ATOM 1646 N N . SER A 1 208 ? 18.778 -25.751 -22.161 1.00 43.41 208 SER A N 1
ATOM 1647 C CA . SER A 1 208 ? 19.122 -27.130 -22.502 1.00 43.41 208 SER A CA 1
ATOM 1648 C C . SER A 1 208 ? 18.065 -27.851 -23.351 1.00 43.41 208 SER A C 1
ATOM 1650 O O . SER A 1 208 ? 17.825 -29.045 -23.178 1.00 43.41 208 SER A O 1
ATOM 1652 N N . SER A 1 209 ? 17.475 -27.182 -24.347 1.00 32.16 209 SER A N 1
ATOM 1653 C CA . SER A 1 209 ? 16.748 -27.889 -25.415 1.00 32.16 209 SER A CA 1
ATOM 1654 C C . SER A 1 209 ? 17.176 -27.450 -26.819 1.00 32.16 209 SER A C 1
ATOM 1656 O O . SER A 1 209 ? 17.153 -26.260 -27.132 1.00 32.16 209 SER A O 1
ATOM 1658 N N . PRO A 1 210 ? 17.608 -28.389 -27.688 1.00 36.03 210 PRO A N 1
ATOM 1659 C CA . PRO A 1 210 ? 18.108 -28.050 -29.009 1.00 36.03 210 PRO A CA 1
ATOM 1660 C C . PRO A 1 210 ? 16.974 -27.576 -29.924 1.00 36.03 210 PRO A C 1
ATOM 1662 O O . PRO A 1 210 ? 15.913 -28.192 -30.018 1.00 36.03 210 PRO A O 1
ATOM 1665 N N . LEU A 1 211 ? 17.261 -26.479 -30.626 1.00 33.91 211 LEU A N 1
ATOM 1666 C CA . LEU A 1 211 ? 16.485 -25.858 -31.698 1.00 33.91 211 LEU A CA 1
ATOM 1667 C C . LEU A 1 211 ? 15.750 -26.877 -32.582 1.00 33.91 211 LEU A C 1
ATOM 1669 O O . LEU A 1 211 ? 16.377 -27.660 -33.298 1.00 33.91 211 LEU A O 1
ATOM 1673 N N . ARG A 1 212 ? 14.416 -26.792 -32.628 1.00 33.47 212 ARG A N 1
ATOM 1674 C CA . ARG A 1 212 ? 13.618 -27.444 -33.671 1.00 33.47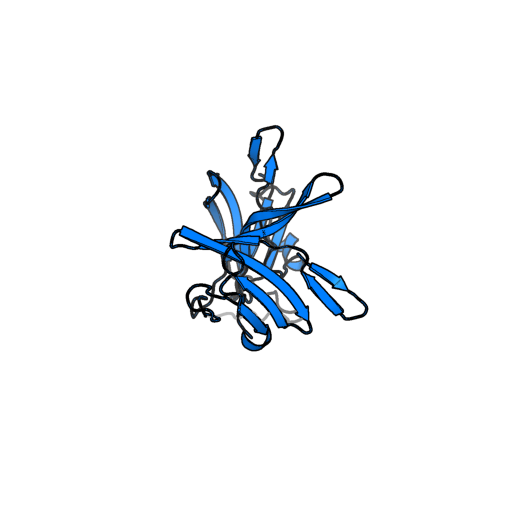 212 ARG A CA 1
ATOM 1675 C C . ARG A 1 212 ? 13.233 -26.412 -34.727 1.00 33.47 212 ARG A C 1
ATOM 1677 O O . ARG A 1 212 ? 12.273 -25.666 -34.570 1.00 33.47 212 ARG A O 1
ATOM 1684 N N . ILE A 1 213 ? 14.002 -26.377 -35.813 1.00 34.97 213 ILE A N 1
ATOM 1685 C CA . ILE A 1 213 ? 13.643 -25.647 -37.033 1.00 34.97 213 ILE A CA 1
ATOM 1686 C C . ILE A 1 213 ? 12.406 -26.329 -37.629 1.00 34.97 213 ILE A C 1
ATOM 1688 O O . ILE A 1 213 ? 12.474 -27.492 -38.026 1.00 34.97 213 ILE A O 1
ATOM 1692 N N . LEU A 1 214 ? 11.285 -25.614 -37.709 1.00 33.66 214 LEU A N 1
ATOM 1693 C CA . LEU A 1 214 ? 10.167 -25.997 -38.566 1.00 33.66 214 LEU A CA 1
ATOM 1694 C C . LEU A 1 214 ? 10.286 -25.192 -39.859 1.00 33.66 214 LEU A C 1
ATOM 1696 O O . LEU A 1 214 ? 10.040 -23.990 -39.887 1.00 33.66 214 LEU A O 1
ATOM 1700 N N . SER A 1 215 ? 10.715 -25.871 -40.921 1.00 34.88 215 SER A N 1
ATOM 1701 C CA . SER A 1 215 ? 10.489 -25.408 -42.285 1.00 34.88 215 SER A CA 1
ATOM 1702 C C . SER A 1 215 ? 9.043 -25.721 -42.656 1.00 34.88 215 SER A C 1
ATOM 1704 O O . SER A 1 215 ? 8.549 -26.814 -42.375 1.00 34.88 215 SER A O 1
ATOM 1706 N N . VAL A 1 216 ? 8.368 -24.764 -43.285 1.00 39.31 216 VAL A N 1
ATOM 1707 C CA . VAL A 1 216 ? 7.121 -25.026 -43.999 1.00 39.31 216 VAL A CA 1
ATOM 1708 C C . VAL A 1 216 ? 7.307 -24.521 -45.424 1.00 39.31 216 VAL A C 1
ATOM 1710 O O . VAL A 1 216 ? 7.773 -23.402 -45.636 1.00 39.31 216 VAL A O 1
ATOM 1713 N N . SER A 1 217 ? 7.027 -25.439 -46.346 1.00 48.41 217 SER A N 1
ATOM 1714 C CA . SER A 1 217 ? 7.032 -25.345 -47.809 1.00 48.41 217 SER A CA 1
ATOM 1715 C C . SER A 1 217 ? 6.119 -24.265 -48.368 1.00 48.41 217 SER A C 1
ATOM 1717 O O . SER A 1 217 ? 4.993 -24.161 -47.828 1.00 48.41 217 SER A O 1
#